Protein AF-0000000084525910 (afdb_homodimer)

Organism: NCBI:txid1123501

Foldseek 3Di:
DWDWDDDPWKIWTDDDVLLLVQQQVQLCDPVCVFVPDVDNDSVVSVVVNVLQNCCVVVALHGKTFMATDDDHHTFWIWAWDDDPPHPATETDIDGGPPCPPVCRGLRVSLRRVQCCQPPSVHFWYKHWAQPVPVVVVVSLVVQVWDFPDWDDDPPDHITTITTGHGDD/DWDWDDDPWKIWTDDDVLLLVQQQVQLCDPVCVFVVDVDNDSVVSVVVNVLQNCCVVVALHGKTFMATHDDHHTFWIWAWDDDPPHPATETDIDGGPPCPPVCRGLRVSLRRVQCCQPPSVHFWYKHWAQPVPVVVVVSLVVQVWDFPDWDDDPPDHITTITTGHGDD

Secondary structure (DSSP, 8-state):
----EE-SSEEEE---HHHHHHHHHHTTSGGGGGGT-----HHHHHHHHHHHHHGGGTSS--EEEEEETTT--EEEEEEEE--TT-SS-EEEEEE-TT-TTSSHHHHHHHHHHHHHHHTS-----EEEE-TT-HHHHHHHHHTT-EEEEEEEETTEEEEEEEEPPPP-/----EE-SSEEEE---HHHHHHHHHHTTSGGGGGGT-----HHHHHHHHHHHHHGGGTSS--EEEEEETTT--EEEEEEEE--TT-SS-EEEEEE-TT-TTSSHHHHHHHHHHHHHHHTS-----EEEE-TT-HHHHHHHHHTT-EEEEEEEETTEEEEEEEEPPPP-

Nearest PDB structures (foldseek):
  2fsr-assembly1_A  TM=9.188E-01  e=4.825E-14  Agrobacterium fabrum str. C58
  3fbu-assembly2_A  TM=8.275E-01  e=3.348E-09  Bacillus anthracis str. Sterne
  3fbu-assembly2_B-2  TM=7.872E-01  e=1.974E-09  Bacillus anthracis str. Sterne
  2vzy-assembly1_D  TM=7.164E-01  e=7.396E-07  Mycobacterium tuberculosis H37Rv
  6c37-assembly1_A  TM=7.314E-01  e=1.891E-06  Mycolicibacterium smegmatis MC2 155

InterPro domains:
  IPR000182 GNAT domain [PF13302] (9-145)
  IPR000182 GNAT domain [PS51186] (10-166)
  IPR016181 Acyl-CoA N-acyltransferase [SSF55729] (1-151)
  IPR051531 N-acetyltransferase [PTHR43792] (3-152)

pLDDT: mean 96.51, std 4.26, range [61.69, 98.88]

Solvent-accessible surface area (backbone atoms only — not comparable to full-atom values): 18332 Å² total; per-residue (Å²): 133,78,65,74,47,78,54,99,60,34,24,32,20,66,70,49,72,64,48,50,56,50,48,41,58,38,28,51,35,71,85,22,45,90,79,72,31,55,45,82,54,63,52,60,43,44,47,52,52,19,34,35,46,12,29,51,62,76,43,73,46,25,49,29,36,27,20,39,38,92,82,51,57,63,42,35,38,30,29,44,50,63,57,82,85,45,94,58,44,21,55,46,74,50,68,33,86,91,52,69,94,68,55,53,62,60,55,50,46,52,54,42,50,49,44,37,33,72,72,35,67,41,69,63,41,30,31,79,42,44,80,84,40,56,70,60,50,52,49,40,47,74,67,57,27,43,79,73,47,77,45,80,49,96,91,46,81,50,30,32,36,27,41,44,66,59,75,128,133,79,65,73,48,77,54,98,58,34,24,32,20,63,70,49,72,63,48,51,56,49,48,41,58,40,28,52,35,73,86,22,46,87,78,71,31,53,44,83,53,63,51,60,43,44,48,50,52,18,33,34,45,11,30,51,61,77,42,74,47,24,49,28,35,26,20,40,36,91,82,50,57,62,44,36,38,28,28,44,50,63,56,83,84,44,92,56,47,21,55,46,74,51,67,35,86,92,52,69,94,68,54,52,61,61,56,51,46,52,52,40,51,50,43,39,33,73,71,34,67,42,68,63,42,31,30,79,41,44,79,84,40,55,69,60,50,52,49,40,47,74,67,57,27,42,79,74,46,76,46,80,48,96,91,46,81,50,29,33,36,29,40,44,66,60,76,130

Sequence (336 aa):
MIPTIRTPRLTLGPFEMDHFEAFATFVKGERSRFLGGPADDPRDAWDSCMMHNGQWLARPAGAFWVREGTDGVPVGRTGLWWPIDREEPELSWVVYDGFEGRGYAHEAVSAARDWMMRRGGLTRLVSYIAPENVRSRRLAERLGAVIERRIEYPNRPPVDLWRHPEAAMIPTIRTPRLTLGPFEMDHFEAFATFVKGERSRFLGGPADDPRDAWDSCMMHNGQWLARPAGAFWVREGTDGVPVGRTGLWWPIDREEPELSWVVYDGFEGRGYAHEAVSAARDWMMRRGGLTRLVSYIAPENVRSRRLAERLGAVIERRIEYPNRPPVDLWRHPEAA

Structure (mmCIF, N/CA/C/O backbone):
data_AF-0000000084525910-model_v1
#
loop_
_entity.id
_entity.type
_entity.pdbx_description
1 polymer 'Wenxma_17, whole genome shotgun sequence'
#
loop_
_atom_site.group_PDB
_atom_site.id
_atom_site.type_symbol
_atom_site.label_atom_id
_atom_site.label_alt_id
_atom_site.label_comp_id
_atom_site.label_asym_id
_atom_site.label_entity_id
_atom_site.label_seq_id
_atom_site.pdbx_PDB_ins_code
_atom_site.Cartn_x
_atom_site.Cartn_y
_atom_site.Cartn_z
_atom_site.occupancy
_atom_site.B_iso_or_equiv
_atom_site.auth_seq_id
_atom_site.auth_comp_id
_atom_site.auth_asym_id
_atom_site.auth_atom_id
_atom_site.pdbx_PDB_model_num
ATOM 1 N N . MET A 1 1 ? -4.68 8.812 -13.359 1 85.19 1 MET A N 1
ATOM 2 C CA . MET A 1 1 ? -3.385 9.445 -13.148 1 85.19 1 MET A CA 1
ATOM 3 C C . MET A 1 1 ? -3.393 10.289 -11.875 1 85.19 1 MET A C 1
ATOM 5 O O . MET A 1 1 ? -4.402 10.906 -11.539 1 85.19 1 MET A O 1
ATOM 9 N N . ILE A 1 2 ? -2.338 10.227 -11.039 1 95.38 2 ILE A N 1
ATOM 10 C CA . ILE A 1 2 ? -2.23 11.016 -9.82 1 95.38 2 ILE A CA 1
ATOM 11 C C . ILE A 1 2 ? -1.891 12.461 -10.172 1 95.38 2 ILE A C 1
ATOM 13 O O . ILE A 1 2 ? -0.904 12.727 -10.867 1 95.38 2 ILE A O 1
ATOM 17 N N . PRO A 1 3 ? -2.623 13.406 -9.766 1 97 3 PRO A N 1
ATOM 18 C CA . PRO A 1 3 ? -2.393 14.812 -10.125 1 97 3 PRO A CA 1
ATOM 19 C C . PRO A 1 3 ? -1.15 15.391 -9.453 1 97 3 PRO A C 1
ATOM 21 O O . PRO A 1 3 ? -0.693 14.875 -8.43 1 97 3 PRO A O 1
ATOM 24 N N . THR A 1 4 ? -0.632 16.438 -10.109 1 98.06 4 THR A N 1
ATOM 25 C CA . THR A 1 4 ? 0.382 17.281 -9.5 1 98.06 4 THR A CA 1
ATOM 26 C C . THR A 1 4 ? -0.2 18.641 -9.141 1 98.06 4 THR A C 1
ATOM 28 O O . THR A 1 4 ? -0.769 19.328 -9.992 1 98.06 4 THR A O 1
ATOM 31 N N . ILE A 1 5 ? -0.124 19.047 -7.859 1 98.44 5 ILE A N 1
ATOM 32 C CA . ILE A 1 5 ? -0.615 20.328 -7.363 1 98.44 5 ILE A CA 1
ATOM 33 C C . ILE A 1 5 ? 0.564 21.25 -7.055 1 98.44 5 ILE A C 1
ATOM 35 O O . ILE A 1 5 ? 1.471 20.875 -6.309 1 98.44 5 ILE A O 1
ATOM 39 N N . ARG A 1 6 ? 0.537 22.391 -7.652 1 98.44 6 ARG A N 1
ATOM 40 C CA . ARG A 1 6 ? 1.579 23.375 -7.371 1 98.44 6 ARG A CA 1
ATOM 41 C C . ARG A 1 6 ? 1.053 24.5 -6.477 1 98.44 6 ARG A C 1
ATOM 43 O O . ARG A 1 6 ? -0.024 25.047 -6.727 1 98.44 6 ARG A O 1
ATOM 50 N N . THR A 1 7 ? 1.723 24.719 -5.453 1 98.38 7 THR A N 1
ATOM 51 C CA . THR A 1 7 ? 1.488 25.859 -4.57 1 98.38 7 THR A CA 1
ATOM 52 C C . THR A 1 7 ? 2.643 26.859 -4.652 1 98.38 7 THR A C 1
ATOM 54 O O . THR A 1 7 ? 3.596 26.656 -5.406 1 98.38 7 THR A O 1
ATOM 57 N N . PRO A 1 8 ? 2.506 27.984 -3.965 1 98.19 8 PRO A N 1
ATOM 58 C CA . PRO A 1 8 ? 3.561 28.984 -4.102 1 98.19 8 PRO A CA 1
ATOM 59 C C . PRO A 1 8 ? 4.953 28.422 -3.818 1 98.19 8 PRO A C 1
ATOM 61 O O . PRO A 1 8 ? 5.91 28.766 -4.52 1 98.19 8 PRO A O 1
ATOM 64 N N . ARG A 1 9 ? 5.086 27.516 -2.822 1 98.5 9 ARG A N 1
ATOM 65 C CA . ARG A 1 9 ? 6.426 27.094 -2.432 1 98.5 9 ARG A CA 1
ATOM 66 C C . ARG A 1 9 ? 6.59 25.578 -2.566 1 98.5 9 ARG A C 1
ATOM 68 O O . ARG A 1 9 ? 7.688 25.047 -2.395 1 98.5 9 ARG A O 1
ATOM 75 N N . LEU A 1 10 ? 5.461 24.859 -2.891 1 98.81 10 LEU A N 1
ATOM 76 C CA . LEU A 1 10 ? 5.512 23.391 -2.807 1 98.81 10 LEU A CA 1
ATOM 77 C C . LEU A 1 10 ? 4.945 22.766 -4.07 1 98.81 10 LEU A C 1
ATOM 79 O O . LEU A 1 10 ? 4.172 23.391 -4.797 1 98.81 10 LEU A O 1
ATOM 83 N N . THR A 1 11 ? 5.32 21.594 -4.363 1 98.81 11 THR A N 1
ATOM 84 C CA . THR A 1 11 ? 4.695 20.688 -5.316 1 98.81 11 THR A CA 1
ATOM 85 C C . THR A 1 11 ? 4.223 19.406 -4.621 1 98.81 11 THR A C 1
ATOM 87 O O . THR A 1 11 ? 4.984 18.781 -3.891 1 98.81 11 THR A O 1
ATOM 90 N N . LEU A 1 12 ? 2.967 19.094 -4.703 1 98.81 12 LEU A N 1
ATOM 91 C CA . LEU A 1 12 ? 2.365 17.844 -4.246 1 98.81 12 LEU A CA 1
ATOM 92 C C . LEU A 1 12 ? 2.109 16.906 -5.418 1 98.81 12 LEU A C 1
ATOM 94 O O . LEU A 1 12 ? 1.437 17.281 -6.383 1 98.81 12 LEU A O 1
ATOM 98 N N . GLY A 1 13 ? 2.678 15.766 -5.398 1 98.44 13 GLY A N 1
ATOM 99 C CA . GLY A 1 13 ? 2.518 14.891 -6.543 1 98.44 13 GLY A CA 1
ATOM 100 C C . GLY A 1 13 ? 2.734 13.43 -6.211 1 98.44 13 GLY A C 1
ATOM 101 O O . GLY A 1 13 ? 2.621 13.023 -5.051 1 98.44 13 GLY A O 1
ATOM 102 N N . PRO A 1 14 ? 2.928 12.625 -7.258 1 98 14 PRO A N 1
ATOM 103 C CA . PRO A 1 14 ? 3.082 11.18 -7.055 1 98 14 PRO A CA 1
ATOM 104 C C . PRO A 1 14 ? 4.395 10.82 -6.359 1 98 14 PRO A C 1
ATOM 106 O O . PRO A 1 14 ? 5.289 11.664 -6.242 1 98 14 PRO A O 1
ATOM 109 N N . PHE A 1 15 ? 4.496 9.594 -5.906 1 98.5 15 PHE A N 1
ATOM 110 C CA . PHE A 1 15 ? 5.633 9.008 -5.199 1 98.5 15 PHE A CA 1
ATOM 111 C C . PHE A 1 15 ? 6.844 8.906 -6.113 1 98.5 15 PHE A C 1
ATOM 113 O O . PHE A 1 15 ? 6.715 8.547 -7.289 1 98.5 15 PHE A O 1
ATOM 120 N N . GLU A 1 16 ? 7.949 9.242 -5.617 1 97.94 16 GLU A N 1
ATOM 121 C CA . GLU A 1 16 ? 9.258 8.93 -6.191 1 97.94 16 GLU A CA 1
ATOM 122 C C . GLU A 1 16 ? 10.188 8.32 -5.145 1 97.94 16 GLU A C 1
ATOM 124 O O . GLU A 1 16 ? 9.961 8.469 -3.943 1 97.94 16 GLU A O 1
ATOM 129 N N . MET A 1 17 ? 11.266 7.727 -5.602 1 98 17 MET A N 1
ATOM 130 C CA . MET A 1 17 ? 12.125 6.965 -4.699 1 98 17 MET A CA 1
ATOM 131 C C . MET A 1 17 ? 12.781 7.879 -3.67 1 98 17 MET A C 1
ATOM 133 O O . MET A 1 17 ? 13.016 7.469 -2.531 1 98 17 MET A O 1
ATOM 137 N N . ASP A 1 18 ? 13 9.062 -3.996 1 98.31 18 ASP A N 1
ATOM 138 C CA . ASP A 1 18 ? 13.617 9.953 -3.018 1 98.31 18 ASP A CA 1
ATOM 139 C C . ASP A 1 18 ? 12.617 10.359 -1.939 1 98.31 18 ASP A C 1
ATOM 141 O O . ASP A 1 18 ? 13 10.781 -0.849 1 98.31 18 ASP A O 1
ATOM 145 N N . HIS A 1 19 ? 11.328 10.273 -2.215 1 98.62 19 HIS A N 1
ATOM 146 C CA . HIS A 1 19 ? 10.32 10.414 -1.168 1 98.62 19 HIS A CA 1
ATOM 147 C C . HIS A 1 19 ? 10.453 9.312 -0.126 1 98.62 19 HIS A C 1
ATOM 149 O O . HIS A 1 19 ? 10.336 9.57 1.075 1 98.62 19 HIS A O 1
ATOM 155 N N . PHE A 1 20 ? 10.758 8.07 -0.622 1 98.69 20 PHE A N 1
ATOM 156 C CA . PHE A 1 20 ? 10.977 6.953 0.29 1 98.69 20 PHE A CA 1
ATOM 157 C C . PHE A 1 20 ? 12.195 7.207 1.171 1 98.69 20 PHE A C 1
ATOM 159 O O . PHE A 1 20 ? 12.133 7.023 2.389 1 98.69 20 PHE A O 1
ATOM 166 N N . GLU A 1 21 ? 13.242 7.602 0.57 1 98.56 21 GLU A N 1
ATOM 167 C CA . GLU A 1 21 ? 14.477 7.82 1.312 1 98.56 21 GLU A CA 1
ATOM 168 C C . GLU A 1 21 ? 14.289 8.859 2.416 1 98.56 21 GLU A C 1
ATOM 170 O O . GLU A 1 21 ? 14.742 8.664 3.545 1 98.56 21 GLU A O 1
ATOM 175 N N . ALA A 1 22 ? 13.609 9.945 2.086 1 98.69 22 ALA A N 1
ATOM 176 C CA . ALA A 1 22 ? 13.344 11 3.061 1 98.69 22 ALA A CA 1
ATOM 177 C C . ALA A 1 22 ? 12.43 10.5 4.176 1 98.69 22 ALA A C 1
ATOM 179 O O . ALA A 1 22 ? 12.68 10.766 5.355 1 98.69 22 ALA A O 1
ATOM 180 N N . PHE A 1 23 ? 11.422 9.781 3.836 1 98.81 23 PHE A N 1
ATOM 181 C CA . PHE A 1 23 ? 10.492 9.258 4.828 1 98.81 23 PHE A CA 1
ATOM 182 C C . PHE A 1 23 ? 11.188 8.25 5.742 1 98.81 23 PHE A C 1
ATOM 184 O O . PHE A 1 23 ? 10.992 8.273 6.957 1 98.81 23 PHE A 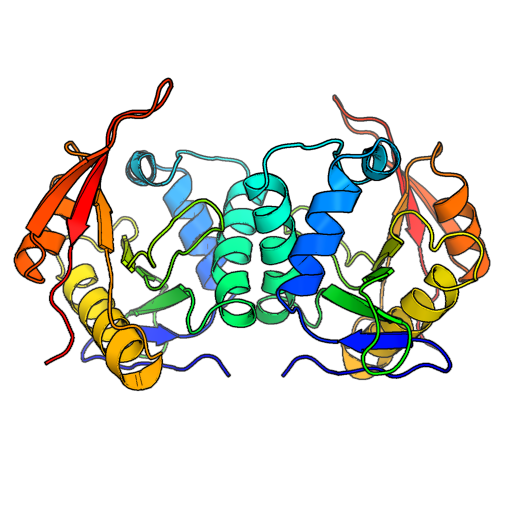O 1
ATOM 191 N N . ALA A 1 24 ? 11.977 7.371 5.121 1 98.62 24 ALA A N 1
ATOM 192 C CA . ALA A 1 24 ? 12.703 6.359 5.887 1 98.62 24 ALA A CA 1
ATOM 193 C C . ALA A 1 24 ? 13.641 7.004 6.902 1 98.62 24 ALA A C 1
ATOM 195 O O . ALA A 1 24 ? 13.828 6.484 8.008 1 98.62 24 ALA A O 1
ATOM 196 N N . THR A 1 25 ? 14.242 8.102 6.512 1 98.44 25 THR A N 1
ATOM 197 C CA . THR A 1 25 ? 15.086 8.852 7.438 1 98.44 25 THR A CA 1
ATOM 198 C C . THR A 1 25 ? 14.25 9.461 8.555 1 98.44 25 THR A C 1
ATOM 200 O O . THR A 1 25 ? 14.609 9.367 9.734 1 98.44 25 THR A O 1
ATOM 203 N N . PHE A 1 26 ? 13.141 10.062 8.273 1 98.62 26 PHE A N 1
ATOM 204 C CA . PHE A 1 26 ? 12.266 10.742 9.227 1 98.62 26 PHE A CA 1
ATOM 205 C C . PHE A 1 26 ? 11.766 9.773 10.289 1 98.62 26 PHE A C 1
ATOM 207 O O . PHE A 1 26 ? 11.773 10.094 11.477 1 98.62 26 PHE A O 1
ATOM 214 N N . VAL A 1 27 ? 11.367 8.547 9.852 1 98.44 27 VAL A N 1
ATOM 215 C CA . VAL A 1 27 ? 10.641 7.656 10.758 1 98.44 27 VAL A CA 1
ATOM 216 C C . VAL A 1 27 ? 11.617 7.031 11.75 1 98.44 27 VAL A C 1
ATOM 218 O O . VAL A 1 27 ? 11.195 6.355 12.695 1 98.44 27 VAL A O 1
ATOM 221 N N . LYS A 1 28 ? 12.867 7.266 11.602 1 98 28 LYS A N 1
ATOM 222 C CA . LYS A 1 28 ? 13.852 6.812 12.578 1 98 28 LYS A CA 1
ATOM 223 C C . LYS A 1 28 ? 13.852 7.707 13.812 1 98 28 LYS A C 1
ATOM 225 O O . LYS A 1 28 ? 14.375 7.324 14.859 1 98 28 LYS A O 1
ATOM 230 N N . GLY A 1 29 ? 13.328 8.867 13.703 1 97.69 29 GLY A N 1
ATOM 231 C CA . GLY A 1 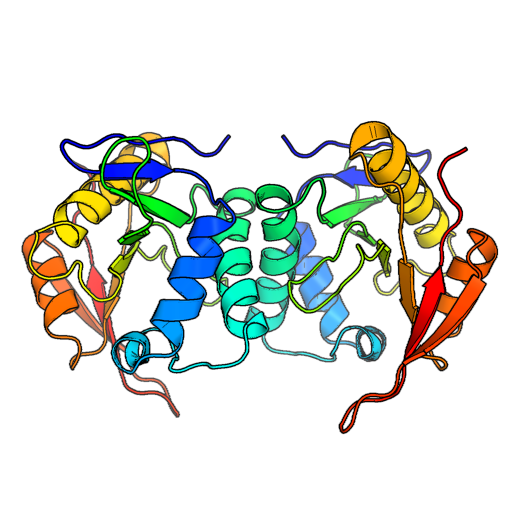29 ? 13.391 9.859 14.766 1 97.69 29 GLY A CA 1
ATOM 232 C C . GLY A 1 29 ? 12.164 9.859 15.656 1 97.69 29 GLY A C 1
ATOM 233 O O . GLY A 1 29 ? 11.117 9.328 15.281 1 97.69 29 GLY A O 1
ATOM 234 N N . GLU A 1 30 ? 12.195 10.531 16.75 1 96 30 GLU A N 1
ATOM 235 C CA . GLU A 1 30 ? 11.172 10.547 17.781 1 96 30 GLU A CA 1
ATOM 236 C C . GLU A 1 30 ? 9.93 11.32 17.312 1 96 30 GLU A C 1
ATOM 238 O O . GLU A 1 30 ? 8.812 11.023 17.75 1 96 30 GLU A O 1
ATOM 243 N N . ARG A 1 31 ? 10.117 12.141 16.391 1 95.56 31 ARG A N 1
ATOM 244 C CA . ARG A 1 31 ? 8.992 12.953 15.93 1 95.56 31 ARG A CA 1
ATOM 245 C C . ARG A 1 31 ? 7.984 12.102 15.164 1 95.56 31 ARG A C 1
ATOM 247 O O . ARG A 1 31 ? 6.855 12.531 14.922 1 95.56 31 ARG A O 1
ATOM 254 N N . SER A 1 32 ? 8.406 10.891 14.805 1 97.38 32 SER A N 1
ATOM 255 C CA . SER A 1 32 ? 7.516 9.984 14.086 1 97.38 32 SER A CA 1
ATOM 256 C C . SER A 1 32 ? 6.629 9.203 15.055 1 97.38 32 SER A C 1
ATOM 258 O O . SER A 1 32 ? 5.875 8.328 14.633 1 97.38 32 SER A O 1
ATOM 260 N N . ARG A 1 33 ? 6.672 9.508 16.281 1 95.19 33 ARG A N 1
ATOM 261 C CA . ARG A 1 33 ? 5.965 8.742 17.312 1 95.19 33 ARG A CA 1
ATOM 262 C C . ARG A 1 33 ? 4.461 8.758 17.062 1 95.19 33 ARG A C 1
ATOM 264 O O . ARG A 1 33 ? 3.756 7.809 17.422 1 95.19 33 ARG A O 1
ATOM 271 N N . PHE A 1 34 ? 3.955 9.773 16.453 1 94.12 34 PHE A N 1
ATOM 272 C CA . PHE A 1 34 ? 2.523 9.875 16.203 1 94.12 34 PHE A CA 1
ATOM 273 C C . PHE A 1 34 ? 2.139 9.094 14.953 1 94.12 34 PHE A C 1
ATOM 275 O O . PHE A 1 34 ? 0.953 8.93 14.648 1 94.12 34 PHE A O 1
ATOM 282 N N . LEU A 1 35 ? 3.078 8.633 14.172 1 92.88 35 LEU A N 1
ATOM 283 C CA . LEU A 1 35 ? 2.865 7.809 12.984 1 92.88 35 LEU A CA 1
ATOM 284 C C . LEU A 1 35 ? 3.23 6.355 13.258 1 92.88 35 LEU A C 1
ATOM 286 O O . LEU A 1 35 ? 3.34 5.551 12.328 1 92.88 35 LEU A O 1
ATOM 290 N N . GLY A 1 36 ? 3.621 6.02 14.484 1 91.31 36 GLY A N 1
ATOM 291 C CA . GLY A 1 36 ? 3.957 4.648 14.844 1 91.31 36 GLY A CA 1
ATOM 292 C C . GLY A 1 36 ? 5.449 4.414 14.961 1 91.31 36 GLY A C 1
ATOM 293 O O . GLY A 1 36 ? 5.891 3.281 15.172 1 91.31 36 GLY A O 1
ATOM 294 N N . GLY A 1 37 ? 6.184 5.445 14.75 1 94.38 37 GLY A N 1
ATOM 295 C CA . GLY A 1 37 ? 7.621 5.332 14.93 1 94.38 37 GLY A CA 1
ATOM 296 C C . GLY A 1 37 ? 8.055 5.512 16.375 1 94.38 37 GLY A C 1
ATOM 297 O O . GLY A 1 37 ? 7.223 5.59 17.266 1 94.38 37 GLY A O 1
ATOM 298 N N . PRO A 1 38 ? 9.367 5.504 16.531 1 97.38 38 PRO A N 1
ATOM 299 C CA . PRO A 1 38 ? 10.445 5.332 15.555 1 97.38 38 PRO A CA 1
ATOM 300 C C . PRO A 1 38 ? 10.531 3.902 15.023 1 97.38 38 PRO A C 1
ATOM 302 O O . PRO A 1 38 ? 10.141 2.957 15.711 1 97.38 38 PRO A O 1
ATOM 305 N N . ALA A 1 39 ? 10.922 3.773 13.812 1 96.94 39 ALA A N 1
ATOM 306 C CA . ALA A 1 39 ? 11.141 2.5 13.125 1 96.94 39 ALA A CA 1
ATOM 307 C C . ALA A 1 39 ? 12.477 2.496 12.391 1 96.94 39 ALA A C 1
ATOM 309 O O . ALA A 1 39 ? 12.758 3.395 11.594 1 96.94 39 ALA A O 1
ATOM 310 N N . ASP A 1 40 ? 13.242 1.425 12.586 1 95.94 40 ASP A N 1
ATOM 311 C CA . ASP A 1 40 ? 14.57 1.372 12 1 95.94 40 ASP A CA 1
ATOM 312 C C . ASP A 1 40 ? 14.594 0.459 10.773 1 95.94 40 ASP A C 1
ATOM 314 O O . ASP A 1 40 ? 15.516 0.534 9.953 1 95.94 40 ASP A O 1
ATOM 318 N N . ASP A 1 41 ? 13.672 -0.343 10.695 1 96.25 41 ASP A N 1
ATOM 319 C CA . ASP A 1 41 ? 13.625 -1.271 9.57 1 96.25 41 ASP A CA 1
ATOM 320 C C . ASP A 1 41 ? 13.133 -0.571 8.305 1 96.25 41 ASP A C 1
ATOM 322 O O . ASP A 1 41 ? 11.984 -0.121 8.242 1 96.25 41 ASP A O 1
ATOM 326 N N . PRO A 1 42 ? 13.93 -0.489 7.238 1 97.06 42 PRO A N 1
ATOM 327 C CA . PRO A 1 42 ? 13.5 0.157 5.996 1 97.06 42 PRO A CA 1
ATOM 328 C C . PRO A 1 42 ? 12.242 -0.469 5.41 1 97.06 42 PRO A C 1
ATOM 330 O O . PRO A 1 42 ? 11.469 0.211 4.73 1 97.06 42 PRO A O 1
ATOM 333 N N . ARG A 1 43 ? 12.055 -1.688 5.703 1 97.69 43 ARG A N 1
ATOM 334 C CA . ARG A 1 43 ? 10.867 -2.367 5.199 1 97.69 43 ARG A CA 1
ATOM 335 C C . ARG A 1 43 ? 9.602 -1.751 5.777 1 97.69 43 ARG A C 1
ATOM 337 O O . ARG A 1 43 ? 8.586 -1.626 5.082 1 97.69 43 ARG A O 1
ATOM 344 N N . ASP A 1 44 ? 9.641 -1.375 7.02 1 97.5 44 ASP A N 1
ATOM 345 C CA . ASP A 1 44 ? 8.484 -0.735 7.645 1 97.5 44 ASP A CA 1
ATOM 346 C C . ASP A 1 44 ? 8.125 0.567 6.934 1 97.5 44 ASP A C 1
ATOM 348 O O . ASP A 1 44 ? 6.957 0.825 6.652 1 97.5 44 ASP A O 1
ATOM 352 N N . ALA A 1 45 ? 9.172 1.331 6.648 1 98.44 45 ALA A N 1
ATOM 353 C CA . ALA A 1 45 ? 8.961 2.598 5.953 1 98.44 45 ALA A CA 1
ATOM 354 C C . ALA A 1 45 ? 8.438 2.363 4.539 1 98.44 45 ALA A C 1
ATOM 356 O O . ALA A 1 45 ? 7.523 3.059 4.086 1 98.44 45 ALA A O 1
ATOM 357 N N . TRP A 1 46 ? 8.984 1.404 3.895 1 98.69 46 TRP A N 1
ATOM 358 C CA . TRP A 1 46 ? 8.562 1.065 2.541 1 98.69 46 TRP A CA 1
ATOM 359 C C . TRP A 1 46 ? 7.09 0.663 2.52 1 98.69 46 TRP A C 1
ATOM 361 O O . TRP A 1 46 ? 6.305 1.192 1.728 1 98.69 46 TRP A O 1
ATOM 371 N N . ASP A 1 47 ? 6.742 -0.228 3.422 1 98.38 47 ASP A N 1
ATOM 372 C CA . ASP A 1 47 ? 5.363 -0.71 3.479 1 98.38 47 ASP A CA 1
ATOM 373 C C . ASP A 1 47 ? 4.391 0.436 3.74 1 98.38 47 ASP A C 1
ATOM 375 O O . ASP A 1 47 ? 3.311 0.488 3.15 1 98.38 47 ASP A O 1
ATOM 379 N N . SER A 1 48 ? 4.809 1.331 4.594 1 98.44 48 SER A N 1
ATOM 380 C CA . SER A 1 48 ? 3.984 2.508 4.852 1 98.44 48 SER A CA 1
ATOM 381 C C . SER A 1 48 ? 3.775 3.326 3.582 1 98.44 48 SER A C 1
ATOM 383 O O . SER A 1 48 ? 2.646 3.697 3.256 1 98.44 48 SER A O 1
ATOM 385 N N . CYS A 1 49 ? 4.832 3.564 2.855 1 98.81 49 CYS A N 1
ATOM 386 C CA . CYS A 1 49 ? 4.73 4.316 1.609 1 98.81 49 CYS A CA 1
ATOM 387 C C . CYS A 1 49 ? 3.799 3.619 0.625 1 98.81 49 CYS A C 1
ATOM 389 O O . CYS A 1 49 ? 2.945 4.258 0.01 1 98.81 49 CYS A O 1
ATOM 391 N N . MET A 1 50 ? 3.945 2.322 0.534 1 98.81 50 MET A N 1
ATOM 392 C CA . MET A 1 50 ? 3.164 1.566 -0.441 1 98.81 50 MET A CA 1
ATOM 393 C C . MET A 1 50 ? 1.689 1.541 -0.055 1 98.81 50 MET A C 1
ATOM 395 O O . MET A 1 50 ? 0.815 1.61 -0.92 1 98.81 50 MET A O 1
ATOM 399 N N . MET A 1 51 ? 1.433 1.422 1.233 1 98.62 51 MET A N 1
ATOM 400 C CA . MET A 1 51 ? 0.048 1.438 1.697 1 98.62 51 MET A CA 1
ATOM 401 C C . MET A 1 51 ? -0.624 2.764 1.358 1 98.62 51 MET A C 1
ATOM 403 O O . MET A 1 51 ? -1.783 2.789 0.942 1 98.62 51 MET A O 1
ATOM 407 N N . HIS A 1 52 ? 0.096 3.797 1.498 1 98.62 52 HIS A N 1
ATOM 408 C CA . HIS A 1 52 ? -0.435 5.113 1.162 1 98.62 52 HIS A CA 1
ATOM 409 C C . HIS A 1 52 ? -0.618 5.266 -0.344 1 98.62 52 HIS A C 1
ATOM 411 O O . HIS A 1 52 ? -1.635 5.793 -0.8 1 98.62 52 HIS A O 1
ATOM 417 N N . ASN A 1 53 ? 0.325 4.812 -1.087 1 98.5 53 ASN A N 1
ATOM 418 C CA . ASN A 1 53 ? 0.232 4.828 -2.543 1 98.5 53 ASN A CA 1
ATOM 419 C C . ASN A 1 53 ? -0.968 4.027 -3.037 1 98.5 53 ASN A C 1
ATOM 421 O O . ASN A 1 53 ? -1.673 4.453 -3.953 1 98.5 53 ASN A O 1
ATOM 425 N N . GLY A 1 54 ? -1.132 2.904 -2.385 1 98.44 54 GLY A N 1
ATOM 426 C CA . GLY A 1 54 ? -2.16 1.974 -2.824 1 98.44 54 GLY A CA 1
ATOM 427 C C . GLY A 1 54 ? -3.559 2.555 -2.758 1 98.44 54 GLY A C 1
ATOM 428 O O . GLY A 1 54 ? -4.457 2.107 -3.475 1 98.44 54 GLY A O 1
ATOM 429 N N . GLN A 1 55 ? -3.74 3.572 -1.974 1 97.81 55 GLN A N 1
ATOM 430 C CA . GLN A 1 55 ? -5.055 4.184 -1.813 1 97.81 55 GLN A CA 1
ATOM 431 C C . GLN A 1 55 ? -5.535 4.805 -3.121 1 97.81 55 GLN A C 1
ATOM 433 O O . GLN A 1 55 ? -6.734 4.824 -3.404 1 97.81 55 GLN A O 1
ATOM 438 N N . TRP A 1 56 ? -4.688 5.324 -3.932 1 98 56 TRP A N 1
ATOM 439 C CA . TRP A 1 56 ? -5.039 5.934 -5.207 1 98 56 TRP A CA 1
ATOM 440 C C . TRP A 1 56 ? -5.746 4.934 -6.113 1 98 56 TRP A C 1
ATOM 442 O O . TRP A 1 56 ? -6.465 5.32 -7.039 1 98 56 TRP A O 1
ATOM 452 N N . LEU A 1 57 ? -5.543 3.691 -5.859 1 97.19 57 LEU A N 1
ATOM 453 C CA . LEU A 1 57 ? -6.102 2.662 -6.727 1 97.19 57 LEU A CA 1
ATOM 454 C C . LEU A 1 57 ? -7.379 2.082 -6.129 1 97.19 57 LEU A C 1
ATOM 456 O O . LEU A 1 57 ? -8.062 1.278 -6.77 1 97.19 57 LEU A O 1
ATOM 460 N N . ALA A 1 58 ? -7.707 2.496 -4.91 1 97.38 58 ALA A N 1
ATOM 461 C CA . ALA A 1 58 ? -8.836 1.884 -4.215 1 97.38 58 ALA A CA 1
ATOM 462 C C . ALA A 1 58 ? -9.844 2.938 -3.77 1 97.38 58 ALA A C 1
ATOM 464 O O . ALA A 1 58 ? -10.992 2.615 -3.459 1 97.38 58 ALA A O 1
ATOM 465 N N . ARG A 1 59 ? -9.391 4.133 -3.689 1 97.56 59 ARG A N 1
ATOM 466 C CA . ARG A 1 59 ? -10.164 5.25 -3.164 1 97.56 59 ARG A CA 1
ATOM 467 C C . ARG A 1 59 ? -10.148 6.43 -4.129 1 97.56 59 ARG A C 1
ATOM 469 O O . ARG A 1 59 ? -9.398 6.426 -5.109 1 97.56 59 ARG A O 1
ATOM 476 N N . PRO A 1 60 ? -11.008 7.43 -3.926 1 96.62 60 PRO A N 1
ATOM 477 C CA . PRO A 1 60 ? -11.094 8.555 -4.859 1 96.62 60 PRO A CA 1
ATOM 478 C C . PRO A 1 60 ? -9.852 9.453 -4.816 1 96.62 60 PRO A C 1
ATOM 480 O O . PRO A 1 60 ? -9.688 10.328 -5.668 1 96.62 60 PRO A O 1
ATOM 483 N N . ALA A 1 61 ? -9.039 9.211 -3.846 1 97.5 61 ALA A N 1
ATOM 484 C CA . ALA A 1 61 ? -7.777 9.922 -3.688 1 97.5 61 ALA A CA 1
ATOM 485 C C . ALA A 1 61 ? -6.746 9.062 -2.967 1 97.5 61 ALA A C 1
ATOM 487 O O . ALA A 1 61 ? -6.98 7.879 -2.723 1 97.5 61 ALA A O 1
ATOM 488 N N . GLY A 1 62 ? -5.547 9.664 -2.656 1 98.19 62 GLY A N 1
ATOM 489 C CA . GLY A 1 62 ? -4.453 9.008 -1.952 1 98.19 62 GLY A CA 1
ATOM 490 C C . GLY A 1 62 ? -3.402 9.977 -1.446 1 98.19 62 GLY A C 1
ATOM 491 O O . GLY A 1 62 ? -3.701 11.148 -1.191 1 98.19 62 GLY A O 1
ATOM 492 N N . ALA A 1 63 ? -2.277 9.492 -1.281 1 98.5 63 ALA A N 1
ATOM 493 C CA . ALA A 1 63 ? -1.184 10.281 -0.729 1 98.5 63 ALA A CA 1
ATOM 494 C C . ALA A 1 63 ? -0.605 11.227 -1.779 1 98.5 63 ALA A C 1
ATOM 496 O O . ALA A 1 63 ? -0.363 10.82 -2.92 1 98.5 63 ALA A O 1
ATOM 497 N N . PHE A 1 64 ? -0.385 12.445 -1.374 1 98.88 64 PHE A N 1
ATOM 498 C CA . PHE A 1 64 ? 0.485 13.383 -2.08 1 98.88 64 PHE A CA 1
ATOM 499 C C . PHE A 1 64 ? 1.842 13.484 -1.393 1 98.88 64 PHE A C 1
ATOM 501 O O . PHE A 1 64 ? 1.916 13.742 -0.19 1 98.88 64 PHE A O 1
ATOM 508 N N . TRP A 1 65 ? 2.857 13.281 -2.127 1 98.88 65 TRP A N 1
ATOM 509 C CA . TRP A 1 65 ? 4.215 13.492 -1.635 1 98.88 65 TRP A CA 1
ATOM 510 C C . TRP A 1 65 ? 4.699 14.906 -1.947 1 98.88 65 TRP A C 1
ATOM 512 O O . TRP A 1 65 ? 4.57 15.375 -3.08 1 98.88 65 TRP A O 1
ATOM 522 N N . VAL A 1 66 ? 5.207 15.547 -0.947 1 98.88 66 VAL A N 1
ATOM 523 C CA . VAL A 1 66 ? 5.383 17 -1.007 1 98.88 66 VAL A CA 1
ATOM 524 C C . VAL A 1 66 ? 6.863 17.328 -1.17 1 98.88 66 VAL A C 1
ATOM 526 O O . VAL A 1 66 ? 7.711 16.797 -0.447 1 98.88 66 VAL A O 1
ATOM 529 N N . ARG A 1 67 ? 7.156 18.203 -2.061 1 98.56 67 ARG A N 1
ATOM 530 C CA . ARG A 1 67 ? 8.508 18.719 -2.264 1 98.56 67 ARG A CA 1
ATOM 531 C C . ARG A 1 67 ? 8.547 20.234 -2.186 1 98.56 67 ARG A C 1
ATOM 533 O O . ARG A 1 67 ? 7.551 20.906 -2.494 1 98.56 67 ARG A O 1
ATOM 540 N N . GLU A 1 68 ? 9.703 20.656 -1.788 1 98 68 GLU A N 1
ATOM 541 C CA . GLU A 1 68 ? 9.93 22.109 -1.846 1 98 68 GLU A CA 1
ATOM 542 C C . GLU A 1 68 ? 10.125 22.578 -3.283 1 98 68 GLU A C 1
ATOM 544 O O . GLU A 1 68 ? 10.938 22.016 -4.02 1 98 68 GLU A O 1
ATOM 549 N N . GLY A 1 69 ? 9.398 23.516 -3.68 1 95.06 69 GLY A N 1
ATOM 550 C CA . GLY A 1 69 ? 9.484 24.016 -5.043 1 95.06 69 GLY A CA 1
ATOM 551 C C . GLY A 1 69 ? 9.039 23 -6.078 1 95.06 69 GLY A C 1
ATOM 552 O O . GLY A 1 69 ? 8.18 22.156 -5.797 1 95.06 69 GLY A O 1
ATOM 553 N N . THR A 1 70 ? 9.5 23.094 -7.324 1 89 70 THR A N 1
ATOM 554 C CA . THR A 1 70 ? 9.086 22.234 -8.43 1 89 70 THR A CA 1
ATOM 555 C C . THR A 1 70 ? 9.867 20.922 -8.414 1 89 70 THR A C 1
ATOM 557 O O . THR A 1 70 ? 9.297 19.844 -8.641 1 89 70 THR A O 1
ATOM 560 N N . ASP A 1 71 ? 11.188 21.047 -8.016 1 89.12 71 ASP A N 1
ATOM 561 C CA . ASP A 1 71 ? 12.016 19.844 -8.117 1 89.12 71 ASP A CA 1
ATOM 562 C C . ASP A 1 71 ? 12.953 19.719 -6.918 1 89.12 71 ASP A C 1
ATOM 564 O O . ASP A 1 71 ? 14.023 19.141 -7.023 1 89.12 71 ASP A O 1
ATOM 568 N N . GLY A 1 72 ? 12.477 20.344 -5.855 1 95.62 72 GLY A N 1
ATOM 569 C CA . GLY A 1 72 ? 13.328 20.344 -4.676 1 95.62 72 GLY A CA 1
ATOM 570 C C . GLY A 1 72 ? 13.219 19.078 -3.852 1 95.62 72 GLY A C 1
ATOM 571 O O . GLY A 1 72 ? 12.867 18.016 -4.375 1 95.62 72 GLY A O 1
ATOM 572 N N . VAL A 1 73 ? 13.656 19.125 -2.578 1 97.94 73 VAL A N 1
ATOM 573 C CA . VAL A 1 73 ? 13.766 17.969 -1.706 1 97.94 73 VAL A CA 1
ATOM 574 C C . VAL A 1 73 ? 12.391 17.609 -1.142 1 97.94 73 VAL A C 1
ATOM 576 O O . VAL A 1 73 ? 11.531 18.484 -0.996 1 97.94 73 VAL A O 1
ATOM 579 N N . PRO A 1 74 ? 12.188 16.297 -0.9 1 98.81 74 PRO A N 1
ATOM 580 C CA . PRO A 1 74 ? 10.961 15.922 -0.202 1 98.81 74 PRO A CA 1
ATOM 581 C C . PRO A 1 74 ? 10.844 16.562 1.182 1 98.81 74 PRO A C 1
ATOM 583 O O . PRO A 1 74 ? 11.812 16.547 1.951 1 98.81 74 PRO A O 1
ATOM 586 N N . VAL A 1 75 ? 9.664 17.078 1.541 1 98.81 75 VAL A N 1
ATOM 587 C CA . VAL A 1 75 ? 9.555 17.781 2.812 1 98.81 75 VAL A CA 1
ATOM 588 C C . VAL A 1 75 ? 8.422 17.172 3.645 1 98.81 75 VAL A C 1
ATOM 590 O O . VAL A 1 75 ? 8.242 17.547 4.809 1 98.81 75 VAL A O 1
ATOM 593 N N . GLY A 1 76 ? 7.609 16.281 3.07 1 98.81 76 GLY A N 1
ATOM 594 C CA . GLY A 1 76 ? 6.52 15.688 3.83 1 98.81 76 GLY A CA 1
ATOM 595 C C . GLY A 1 76 ? 5.562 14.891 2.969 1 98.81 76 GLY A C 1
ATOM 596 O O . GLY A 1 76 ? 5.898 14.508 1.846 1 98.81 76 GLY A O 1
ATOM 597 N N . ARG A 1 77 ? 4.465 14.562 3.457 1 98.88 77 ARG A N 1
ATOM 598 C CA . ARG A 1 77 ? 3.369 13.82 2.846 1 98.88 77 ARG A CA 1
ATOM 599 C C . ARG A 1 77 ? 2.021 14.297 3.379 1 98.88 77 ARG A C 1
ATOM 601 O O . ARG A 1 77 ? 1.896 14.625 4.562 1 98.88 77 ARG A O 1
ATOM 608 N N . THR A 1 78 ? 1.071 14.328 2.586 1 98.88 78 THR A N 1
ATOM 609 C CA . THR A 1 78 ? -0.297 14.617 3.002 1 98.88 78 THR A CA 1
ATOM 610 C C . THR A 1 78 ? -1.298 13.93 2.078 1 98.88 78 THR A C 1
ATOM 612 O O . THR A 1 78 ? -0.907 13.227 1.142 1 98.88 78 THR A O 1
ATOM 615 N N . GLY A 1 79 ? -2.566 14.062 2.404 1 98.62 79 GLY A N 1
ATOM 616 C CA . GLY A 1 79 ? -3.607 13.508 1.555 1 98.62 79 GLY A CA 1
ATOM 617 C C . GLY A 1 79 ? -4.5 12.516 2.273 1 98.62 79 GLY A C 1
ATOM 618 O O . GLY A 1 79 ? -4.633 12.562 3.498 1 98.62 79 GLY A O 1
ATOM 619 N N . LEU A 1 80 ? -5.066 11.688 1.522 1 98.56 80 LEU A N 1
ATOM 620 C CA 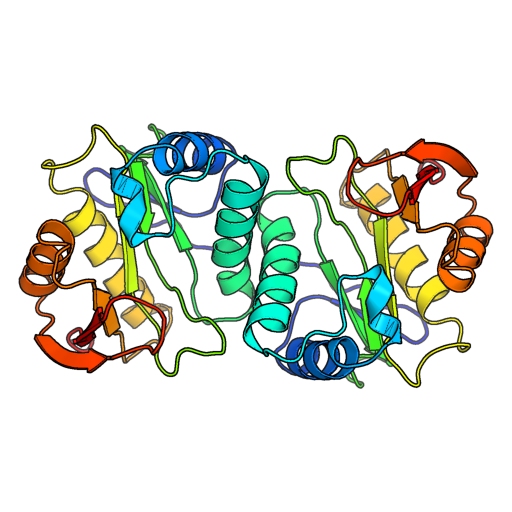. LEU A 1 80 ? -6.105 10.789 2.02 1 98.56 80 LEU A CA 1
ATOM 621 C C . LEU A 1 80 ? -5.488 9.562 2.686 1 98.56 80 LEU A C 1
ATOM 623 O O . LEU A 1 80 ? -4.594 8.93 2.125 1 98.56 80 LEU A O 1
ATOM 627 N N . TRP A 1 81 ? -5.895 9.242 3.824 1 98.5 81 TRP A N 1
ATOM 628 C CA . TRP A 1 81 ? -5.719 7.969 4.512 1 98.5 81 TRP A CA 1
ATOM 629 C C . TRP A 1 81 ? -7.066 7.379 4.914 1 98.5 81 TRP A C 1
ATOM 631 O O . TRP A 1 81 ? -7.734 7.898 5.812 1 98.5 81 TRP A O 1
ATOM 641 N N . TRP A 1 82 ? -7.465 6.289 4.25 1 98.31 82 TRP A N 1
ATOM 642 C CA . TRP A 1 82 ? -8.805 5.746 4.469 1 98.31 82 TRP A CA 1
ATOM 643 C C . TRP A 1 82 ? -8.773 4.223 4.484 1 98.31 82 TRP A C 1
ATOM 645 O O . TRP A 1 82 ? -9.367 3.576 3.611 1 98.31 82 TRP A O 1
ATOM 655 N N . PRO A 1 83 ? -8.086 3.662 5.488 1 97.81 83 PRO A N 1
ATOM 656 C CA . PRO A 1 83 ? -8.102 2.203 5.613 1 97.81 83 PRO A CA 1
ATOM 657 C C . PRO A 1 83 ? -9.5 1.647 5.879 1 97.81 83 PRO A C 1
ATOM 659 O O . PRO A 1 83 ? -10.43 2.412 6.141 1 97.81 83 PRO A O 1
ATOM 662 N N . ILE A 1 84 ? -9.609 0.386 5.789 1 97.5 84 ILE A N 1
ATOM 663 C CA . ILE A 1 84 ? -10.906 -0.274 5.75 1 97.5 84 ILE A CA 1
ATOM 664 C C . ILE A 1 84 ? -11.594 -0.146 7.109 1 97.5 84 ILE A C 1
ATOM 666 O O . ILE A 1 84 ? -12.82 -0.24 7.203 1 97.5 84 ILE A O 1
ATOM 670 N N . ASP A 1 85 ? -10.805 0.047 8.195 1 93.38 85 ASP A N 1
ATOM 671 C CA . ASP A 1 85 ? -11.367 0.098 9.539 1 93.38 85 ASP A CA 1
ATOM 672 C C . ASP A 1 85 ? -11.766 1.523 9.914 1 93.38 85 ASP A C 1
ATOM 674 O O . ASP A 1 85 ? -12.203 1.777 11.039 1 93.38 85 ASP A O 1
ATOM 678 N N . ARG A 1 86 ? -11.531 2.465 9.023 1 93.19 86 ARG A N 1
ATOM 679 C CA . ARG A 1 86 ? -11.953 3.844 9.242 1 93.19 86 ARG A CA 1
ATOM 680 C C . ARG A 1 86 ? -13.273 4.125 8.531 1 93.19 86 ARG A C 1
ATOM 682 O O . ARG A 1 86 ? -13.414 3.846 7.34 1 93.19 86 ARG A O 1
ATOM 689 N N . GLU A 1 87 ? -14.141 4.676 9.227 1 90.69 87 GLU A N 1
ATOM 690 C CA . GLU A 1 87 ? -15.477 4.926 8.695 1 90.69 87 GLU A CA 1
ATOM 691 C C . GLU A 1 87 ? -15.477 6.117 7.742 1 90.69 87 GLU A C 1
ATOM 693 O O . GLU A 1 87 ? -16.25 6.152 6.781 1 90.69 87 GLU A O 1
ATOM 698 N N . GLU A 1 88 ? -14.625 7.062 8.023 1 95.69 88 GLU A N 1
ATOM 699 C CA . GLU A 1 88 ? -14.586 8.297 7.246 1 95.69 88 GLU A CA 1
ATOM 700 C C . GLU A 1 88 ? -13.195 8.539 6.668 1 95.69 88 GLU A C 1
ATOM 702 O O . GLU A 1 88 ? -12.195 8.102 7.234 1 95.69 88 GLU A O 1
ATOM 707 N N . PRO A 1 89 ? -13.172 9.219 5.484 1 98.06 89 PRO A N 1
ATOM 708 C CA . PRO A 1 89 ? -11.875 9.555 4.906 1 98.06 89 PRO A CA 1
ATOM 709 C C . PRO A 1 89 ? -11.07 10.523 5.781 1 98.06 89 PRO A C 1
ATOM 711 O O . PRO A 1 89 ? -11.594 11.547 6.219 1 98.06 89 PRO A O 1
ATOM 714 N N . GLU A 1 90 ? -9.852 10.203 6.008 1 98.56 90 GLU A N 1
ATOM 715 C CA . GLU A 1 90 ? -8.969 11 6.848 1 98.56 90 GLU A CA 1
ATOM 716 C C . GLU A 1 90 ? -8.047 11.875 6 1 98.56 90 GLU A C 1
ATOM 718 O O . GLU A 1 90 ? -7.43 11.391 5.047 1 98.56 90 GLU A O 1
ATOM 723 N N . LEU A 1 91 ? -8.031 13.148 6.258 1 98.62 91 LEU A N 1
ATOM 724 C CA . LEU A 1 91 ? -6.949 14.031 5.828 1 98.62 91 LEU A CA 1
ATOM 725 C C . LEU A 1 91 ? -5.754 13.93 6.766 1 98.62 91 LEU A C 1
ATOM 727 O O . LEU A 1 91 ? -5.84 14.305 7.938 1 98.62 91 LEU A O 1
ATOM 731 N N . SER A 1 92 ? -4.645 13.414 6.316 1 98.56 92 SER A N 1
ATOM 732 C CA . SER A 1 92 ? -3.445 13.18 7.117 1 98.56 92 SER A CA 1
ATOM 733 C C . SER A 1 92 ? -2.258 13.969 6.582 1 98.56 92 SER A C 1
ATOM 735 O O . SER A 1 92 ? -2.229 14.336 5.402 1 98.56 92 SER A O 1
ATOM 737 N N . TRP A 1 93 ? -1.288 14.219 7.523 1 98.75 93 TRP A N 1
ATOM 738 C CA . TRP A 1 93 ? -0.109 14.945 7.07 1 98.75 93 TRP A CA 1
ATOM 739 C C . TRP A 1 93 ? 1.084 14.672 7.977 1 98.75 93 TRP A C 1
ATOM 741 O O . TRP A 1 93 ? 0.915 14.273 9.133 1 98.75 93 TRP A O 1
ATOM 751 N N . VAL A 1 94 ? 2.275 14.867 7.449 1 98.69 94 VAL A N 1
ATOM 752 C CA . VAL A 1 94 ? 3.545 14.859 8.164 1 98.69 94 VAL A CA 1
ATOM 753 C C . VAL A 1 94 ? 4.543 15.773 7.461 1 98.69 94 VAL A C 1
ATOM 755 O O . VAL A 1 94 ? 4.59 15.82 6.23 1 98.69 94 VAL A O 1
ATOM 758 N N . VAL A 1 95 ? 5.207 16.547 8.172 1 98.38 95 VAL A N 1
ATOM 759 C CA . VAL A 1 95 ? 6.344 17.344 7.707 1 98.38 95 VAL A CA 1
ATOM 760 C C . VAL A 1 95 ? 7.637 16.797 8.312 1 98.38 95 VAL A C 1
ATOM 762 O O . VAL A 1 95 ? 7.691 16.484 9.5 1 98.38 95 VAL A O 1
ATOM 765 N N . TYR A 1 96 ? 8.648 16.641 7.496 1 98.5 96 TYR A N 1
ATOM 766 C CA . TYR A 1 96 ? 9.883 15.992 7.938 1 98.5 96 TYR A CA 1
ATOM 767 C C . TYR A 1 96 ? 10.734 16.938 8.766 1 98.5 96 TYR A C 1
ATOM 769 O O . TYR A 1 96 ? 10.492 18.156 8.766 1 98.5 96 TYR A O 1
ATOM 777 N N . ASP A 1 97 ? 11.719 16.344 9.461 1 97.38 97 ASP A N 1
ATOM 778 C CA . ASP A 1 97 ? 12.617 17.094 10.328 1 97.38 97 ASP A CA 1
ATOM 779 C C . ASP A 1 97 ? 13.344 18.188 9.547 1 97.38 97 ASP A C 1
ATOM 781 O O . ASP A 1 97 ? 13.805 17.969 8.43 1 97.38 97 ASP A O 1
ATOM 785 N N . GLY A 1 98 ? 13.391 19.359 10.148 1 96.5 98 GLY A N 1
ATOM 786 C CA . GLY A 1 98 ? 14.133 20.453 9.547 1 96.5 98 GLY A CA 1
ATOM 787 C C . GLY A 1 98 ? 13.258 21.375 8.703 1 96.5 98 GLY A C 1
ATOM 788 O O . GLY A 1 98 ? 13.695 22.453 8.297 1 96.5 98 GLY A O 1
ATOM 789 N N . PHE A 1 99 ? 12.008 21 8.531 1 97.31 99 PHE A N 1
ATOM 790 C CA . PHE A 1 99 ? 11.156 21.797 7.664 1 97.31 99 PHE A CA 1
ATOM 791 C C . PHE A 1 99 ? 9.961 22.344 8.438 1 97.31 99 PHE A C 1
ATOM 793 O O . PHE A 1 99 ? 9.031 22.891 7.844 1 97.31 99 PHE A O 1
ATOM 800 N N . GLU A 1 100 ? 10.031 22.219 9.719 1 94.56 100 GLU A N 1
ATOM 801 C CA . GLU A 1 100 ? 8.953 22.703 10.578 1 94.56 100 GLU A CA 1
ATOM 802 C C . GLU A 1 100 ? 9.008 24.219 10.734 1 94.56 100 GLU A C 1
ATOM 804 O O . GLU A 1 100 ? 10.055 24.844 10.5 1 94.56 100 GLU A O 1
ATOM 809 N N . GLY A 1 101 ? 7.863 24.766 11.062 1 94.56 101 GLY A N 1
ATOM 810 C CA . GLY A 1 101 ? 7.832 26.172 11.398 1 94.56 101 GLY A CA 1
ATOM 811 C C . GLY A 1 101 ? 7.891 27.078 10.18 1 94.56 101 GLY A C 1
ATOM 812 O O . GLY A 1 101 ? 8.062 28.297 10.312 1 94.56 101 GLY A O 1
ATOM 813 N N . ARG A 1 102 ? 7.711 26.516 9.016 1 95.88 102 ARG A N 1
ATOM 814 C CA . ARG A 1 102 ? 7.816 27.281 7.773 1 95.88 102 ARG A CA 1
ATOM 815 C C . ARG A 1 102 ? 6.449 27.469 7.125 1 95.88 102 ARG A C 1
ATOM 817 O O . ARG A 1 102 ? 6.332 28.109 6.082 1 95.88 102 ARG A O 1
ATOM 824 N N . GLY A 1 103 ? 5.477 26.844 7.68 1 97.62 103 GLY A N 1
ATOM 825 C CA . GLY A 1 103 ? 4.137 26.938 7.121 1 97.62 103 GLY A CA 1
ATOM 826 C C . GLY A 1 103 ? 3.883 25.922 6.016 1 97.62 103 GLY A C 1
ATOM 827 O O . GLY A 1 103 ? 2.869 26 5.32 1 97.62 103 GLY A O 1
ATOM 828 N N . TYR A 1 104 ? 4.785 24.984 5.82 1 98.38 104 TYR A N 1
ATOM 829 C CA . TYR A 1 104 ? 4.672 24 4.754 1 98.38 104 TYR A CA 1
ATOM 830 C C . TYR A 1 104 ? 3.475 23.078 4.977 1 98.38 104 TYR A C 1
ATOM 832 O O . TYR A 1 104 ? 2.764 22.734 4.027 1 98.38 104 TYR A O 1
ATOM 840 N N . ALA A 1 105 ? 3.242 22.688 6.207 1 98.5 105 ALA A N 1
ATOM 841 C CA . ALA A 1 105 ? 2.107 21.828 6.492 1 98.5 105 ALA A CA 1
ATOM 842 C C . ALA A 1 105 ? 0.791 22.484 6.105 1 98.5 105 ALA A C 1
ATOM 844 O O . ALA A 1 105 ? -0.019 21.906 5.383 1 98.5 105 ALA A O 1
ATOM 845 N N . HIS A 1 106 ? 0.665 23.672 6.602 1 98.62 106 HIS A N 1
ATOM 846 C CA . HIS A 1 106 ? -0.567 24.391 6.289 1 98.62 106 HIS A CA 1
ATOM 847 C C . HIS A 1 106 ? -0.754 24.531 4.781 1 98.62 106 HIS A C 1
ATOM 849 O O . HIS A 1 106 ? -1.844 24.281 4.262 1 98.62 106 HIS A O 1
ATOM 855 N N . GLU A 1 107 ? 0.269 24.953 4.09 1 98.75 107 GLU A N 1
ATOM 856 C CA . GLU A 1 107 ? 0.237 25.156 2.643 1 98.75 107 GLU A CA 1
ATOM 857 C C . GLU A 1 107 ? -0.102 23.859 1.912 1 98.75 107 GLU A C 1
ATOM 859 O O . GLU A 1 107 ? -1.001 23.844 1.069 1 98.75 107 GLU A O 1
ATOM 864 N N . ALA A 1 108 ? 0.522 22.797 2.229 1 98.88 108 ALA A N 1
ATOM 865 C CA . ALA A 1 108 ? 0.346 21.5 1.563 1 98.88 108 ALA A CA 1
ATOM 866 C C . ALA A 1 108 ? -1.024 20.906 1.875 1 98.88 108 ALA A C 1
ATOM 868 O O . ALA A 1 108 ? -1.729 20.453 0.972 1 98.88 108 ALA A O 1
ATOM 869 N N . VAL A 1 109 ? -1.392 20.906 3.139 1 98.81 109 VAL A N 1
ATOM 870 C CA . VAL A 1 109 ? -2.619 20.266 3.588 1 98.81 109 VAL A CA 1
ATOM 871 C C . VAL A 1 109 ? -3.83 21 3.033 1 98.81 109 VAL A C 1
ATOM 873 O O . VAL A 1 109 ? -4.816 20.391 2.627 1 98.81 109 VAL A O 1
ATOM 876 N N . SER A 1 110 ? -3.742 22.297 3.004 1 98.56 110 SER A N 1
ATOM 877 C CA . SER A 1 110 ? -4.82 23.094 2.418 1 98.56 110 SER A CA 1
ATOM 878 C C . SER A 1 110 ? -5.027 22.75 0.948 1 98.56 110 SER A C 1
ATOM 880 O O . SER A 1 110 ? -6.16 22.547 0.505 1 98.56 110 SER A O 1
ATOM 882 N N . ALA A 1 111 ? -3.943 22.672 0.216 1 98.62 111 ALA A N 1
ATOM 883 C CA . ALA A 1 111 ? -4.012 22.359 -1.209 1 98.62 111 ALA A CA 1
ATOM 884 C C . ALA A 1 111 ? -4.57 20.953 -1.437 1 98.62 111 ALA A C 1
ATOM 886 O O . ALA A 1 111 ? -5.414 20.75 -2.312 1 98.62 111 ALA A O 1
ATOM 887 N N . ALA A 1 112 ? -4.113 19.984 -0.659 1 98.62 112 ALA A N 1
ATOM 888 C CA . ALA A 1 112 ? -4.594 18.609 -0.778 1 98.62 112 ALA A CA 1
ATOM 889 C C . ALA A 1 112 ? -6.078 18.516 -0.44 1 98.62 112 ALA A C 1
ATOM 891 O O . ALA A 1 112 ? -6.844 17.859 -1.155 1 98.62 112 ALA A O 1
ATOM 892 N N . ARG A 1 113 ? -6.418 19.141 0.68 1 98.31 113 ARG A N 1
ATOM 893 C CA . ARG A 1 113 ? -7.816 19.125 1.104 1 98.31 113 ARG A CA 1
ATOM 894 C C . ARG A 1 113 ? -8.719 19.688 0.016 1 98.31 113 ARG A C 1
ATOM 896 O O . ARG A 1 113 ? -9.758 19.109 -0.309 1 98.31 113 ARG A O 1
ATOM 903 N N . ASP A 1 114 ? -8.328 20.828 -0.505 1 97.31 114 ASP A N 1
ATOM 904 C CA . ASP A 1 114 ? -9.117 21.469 -1.554 1 97.31 114 ASP A CA 1
ATOM 905 C C . ASP A 1 114 ? -9.281 20.547 -2.76 1 97.31 114 ASP A C 1
ATOM 907 O O . ASP A 1 114 ? -10.383 20.406 -3.295 1 97.31 114 ASP A O 1
ATOM 911 N N . TRP A 1 115 ? -8.234 19.984 -3.188 1 97.75 115 TRP A N 1
ATOM 912 C CA . TRP A 1 115 ? -8.297 19.094 -4.332 1 97.75 115 TRP A CA 1
ATOM 913 C C . TRP A 1 115 ? -9.211 17.906 -4.039 1 97.75 115 TRP A C 1
ATOM 915 O O . TRP A 1 115 ? -10.047 17.531 -4.863 1 97.75 115 TRP A O 1
ATOM 925 N N . MET A 1 116 ? -8.992 17.234 -2.836 1 97.44 116 MET A N 1
ATOM 926 C CA . MET A 1 116 ? -9.758 16.047 -2.469 1 97.44 116 MET A CA 1
ATOM 927 C C . MET A 1 116 ? -11.25 16.344 -2.443 1 97.44 116 MET A C 1
ATOM 929 O O . MET A 1 116 ? -12.062 15.508 -2.846 1 97.44 116 MET A O 1
ATOM 933 N N . MET A 1 117 ? -11.57 17.484 -2.021 1 96.19 117 MET A N 1
ATOM 934 C CA . MET A 1 117 ? -12.984 17.844 -1.905 1 96.19 117 MET A CA 1
ATOM 935 C C . MET A 1 117 ? -13.547 18.266 -3.258 1 96.19 117 MET A C 1
ATOM 937 O O . MET A 1 117 ? -14.641 17.844 -3.635 1 96.19 117 MET A O 1
ATOM 941 N N . ARG A 1 118 ? -12.844 19.016 -4.031 1 94.56 118 ARG A N 1
ATOM 942 C CA . ARG A 1 118 ? -13.359 19.562 -5.273 1 94.56 118 ARG A CA 1
ATOM 943 C C . ARG A 1 118 ? -13.242 18.562 -6.418 1 94.56 118 ARG A C 1
ATOM 945 O O . ARG A 1 118 ? -14.156 18.438 -7.238 1 94.56 118 ARG A O 1
ATOM 952 N N . ARG A 1 119 ? -12.18 17.875 -6.457 1 93.56 119 ARG A N 1
ATOM 953 C CA . ARG A 1 119 ? -11.906 17 -7.598 1 93.56 119 ARG A CA 1
ATOM 954 C C . ARG A 1 119 ? -12.047 15.531 -7.203 1 93.56 119 ARG A C 1
ATOM 956 O O . ARG A 1 119 ? -12.445 14.695 -8.023 1 93.56 119 ARG A O 1
ATOM 963 N N . GLY A 1 120 ? -11.719 15.25 -5.988 1 93.31 120 GLY A N 1
ATOM 964 C CA . GLY A 1 120 ? -11.812 13.875 -5.52 1 93.31 120 GLY A CA 1
ATOM 965 C C . GLY A 1 120 ? -13.227 13.461 -5.172 1 93.31 120 GLY A C 1
ATOM 966 O O . GLY A 1 120 ? -13.5 12.273 -4.98 1 93.31 120 GLY A O 1
ATOM 967 N N . GLY A 1 121 ? -14.039 14.438 -4.961 1 93.12 121 GLY A N 1
ATOM 968 C CA . GLY A 1 121 ? -15.438 14.156 -4.703 1 93.12 121 GLY A CA 1
ATOM 969 C C . GLY A 1 121 ? -15.719 13.82 -3.252 1 93.12 121 GLY A C 1
ATOM 970 O O . GLY A 1 121 ? -16.781 13.273 -2.93 1 93.12 121 GLY A O 1
ATOM 971 N N . LEU A 1 122 ? -14.789 14.062 -2.408 1 95.19 122 LEU A N 1
ATOM 972 C CA . LEU A 1 122 ? -15 13.828 -0.984 1 95.19 122 LEU A CA 1
ATOM 973 C C . LEU A 1 122 ? -15.719 15.016 -0.341 1 95.19 122 LEU A C 1
ATOM 975 O O . LEU A 1 122 ? -15.383 16.172 -0.615 1 95.19 122 LEU A O 1
ATOM 979 N N . THR A 1 123 ? -16.703 14.75 0.483 1 92 123 THR A N 1
ATOM 980 C CA . THR A 1 123 ? -17.484 15.836 1.081 1 92 123 THR A CA 1
ATOM 981 C C . THR A 1 123 ? -17.25 15.891 2.59 1 92 123 THR A C 1
ATOM 983 O O . THR A 1 123 ? -17.578 16.891 3.236 1 92 123 THR A O 1
ATOM 986 N N . ARG A 1 124 ? -16.766 14.828 3.082 1 94.19 124 ARG A N 1
ATOM 987 C CA . ARG A 1 124 ? -16.453 14.734 4.504 1 94.19 124 ARG A CA 1
ATOM 988 C C . ARG A 1 124 ? -15.008 14.312 4.727 1 94.19 124 ARG A C 1
ATOM 990 O O . ARG A 1 124 ? -14.523 13.383 4.078 1 94.19 124 ARG A O 1
ATOM 997 N N . LEU A 1 125 ? -14.383 15.102 5.516 1 97.94 125 LEU A N 1
ATOM 998 C CA . LEU A 1 125 ? -13.008 14.781 5.895 1 97.94 125 LEU A CA 1
ATOM 999 C C . LEU A 1 125 ? -12.812 14.945 7.398 1 97.94 125 LEU A C 1
ATOM 1001 O O . LEU A 1 125 ? -13.312 15.898 7.996 1 97.94 125 LEU A O 1
ATOM 1005 N N . VAL A 1 126 ? -12.133 14.023 7.949 1 98.56 126 VAL A N 1
ATOM 1006 C CA . VAL A 1 126 ? -11.75 14.125 9.352 1 98.56 126 VAL A CA 1
ATOM 1007 C C . VAL A 1 126 ? -10.242 13.906 9.5 1 98.56 126 VAL A C 1
ATOM 1009 O O . VAL A 1 126 ? -9.578 13.492 8.547 1 98.56 126 VAL A O 1
ATOM 1012 N N . SER A 1 127 ? -9.719 14.273 10.594 1 98.56 127 SER A N 1
ATOM 1013 C CA . SER A 1 127 ? -8.367 13.922 11.008 1 98.56 127 SER A CA 1
ATOM 1014 C C . SER A 1 127 ? -8.352 13.336 12.414 1 98.56 127 SER A C 1
ATOM 1016 O O . SER A 1 127 ? -9.133 13.758 13.273 1 98.56 127 SER A O 1
ATOM 1018 N N . TYR A 1 128 ? -7.535 12.383 12.664 1 97.44 128 TYR A N 1
ATOM 1019 C CA . TYR A 1 128 ? -7.309 11.781 13.977 1 97.44 128 TYR A CA 1
ATOM 1020 C C . TYR A 1 128 ? -5.984 12.258 14.57 1 97.44 128 TYR A C 1
ATOM 1022 O O . TYR A 1 128 ? -4.914 11.945 14.039 1 97.44 128 TYR A O 1
ATOM 1030 N N . ILE A 1 129 ? -6.066 13.008 15.648 1 98.25 129 ILE A N 1
ATOM 1031 C CA . ILE A 1 129 ? -4.871 13.656 16.172 1 98.25 129 ILE A CA 1
ATOM 1032 C C . ILE A 1 129 ? -4.73 13.344 17.672 1 98.25 129 ILE A C 1
ATOM 1034 O O . ILE A 1 129 ? -5.668 13.555 18.438 1 98.25 129 ILE A O 1
ATOM 1038 N N . ALA A 1 130 ? -3.537 12.805 18.047 1 97.25 130 ALA A N 1
ATOM 1039 C CA . ALA A 1 130 ? -3.26 12.625 19.484 1 97.25 130 ALA A CA 1
ATOM 1040 C C . ALA A 1 130 ? -3.314 13.961 20.219 1 97.25 130 ALA A C 1
ATOM 1042 O O . ALA A 1 130 ? -2.764 14.961 19.75 1 97.25 130 ALA A O 1
ATOM 1043 N N . PRO A 1 131 ? -3.891 13.945 21.406 1 96.75 131 PRO A N 1
ATOM 1044 C CA . PRO A 1 131 ? -3.967 15.195 22.172 1 96.75 131 PRO A CA 1
ATOM 1045 C C . PRO A 1 131 ? -2.594 15.805 22.438 1 96.75 131 PRO A C 1
ATOM 1047 O O . PRO A 1 131 ? -2.469 17.031 22.547 1 96.75 131 PRO A O 1
ATOM 1050 N N . GLU A 1 132 ? -1.588 15.023 22.531 1 96 132 GLU A N 1
ATOM 1051 C CA . GLU A 1 132 ? -0.234 15.477 22.828 1 96 132 GLU A CA 1
ATOM 1052 C C . GLU A 1 132 ? 0.441 16.078 21.594 1 96 132 GLU A C 1
ATOM 1054 O O . GLU A 1 132 ? 1.491 16.703 21.703 1 96 132 GLU A O 1
ATOM 1059 N N . ASN A 1 133 ? -0.159 15.852 20.422 1 97.19 133 ASN A N 1
ATOM 1060 C CA . ASN A 1 133 ? 0.399 16.391 19.188 1 97.19 133 ASN A CA 1
ATOM 1061 C C . ASN A 1 133 ? -0.047 17.844 18.969 1 97.19 133 ASN A C 1
ATOM 1063 O O . ASN A 1 133 ? -0.855 18.109 18.078 1 97.19 133 ASN A O 1
ATOM 1067 N N . VAL A 1 134 ? 0.587 18.719 19.656 1 96.81 134 VAL A N 1
ATOM 1068 C CA . VAL A 1 134 ? 0.163 20.109 19.734 1 96.81 134 VAL A CA 1
ATOM 1069 C C . VAL A 1 134 ? 0.294 20.766 18.359 1 96.81 134 VAL A C 1
ATOM 1071 O O . VAL A 1 134 ? -0.558 21.562 17.953 1 96.81 134 VAL A O 1
ATOM 1074 N N . ARG A 1 135 ? 1.283 20.422 17.641 1 96.44 135 ARG A N 1
ATOM 1075 C CA . ARG A 1 135 ? 1.506 21.016 16.328 1 96.44 135 ARG A CA 1
ATOM 1076 C C . ARG A 1 135 ? 0.378 20.656 15.367 1 96.44 135 ARG A C 1
ATOM 1078 O O . ARG A 1 135 ? -0.138 21.516 14.648 1 96.44 135 ARG A O 1
ATOM 1085 N N . SER A 1 136 ? -0.03 19.406 15.297 1 98.31 136 SER A N 1
ATOM 1086 C CA . SER A 1 136 ? -1.101 18.969 14.398 1 98.31 136 SER A CA 1
ATOM 1087 C C . SER A 1 136 ? -2.447 19.531 14.844 1 98.31 136 SER A C 1
ATOM 1089 O O . SER A 1 136 ? -3.289 19.875 14.008 1 98.31 136 SER A O 1
ATOM 1091 N N . ARG A 1 137 ? -2.613 19.609 16.172 1 98.25 137 ARG A N 1
ATOM 1092 C CA . ARG A 1 137 ? -3.842 20.219 16.672 1 98.25 137 ARG A CA 1
ATOM 1093 C C . ARG A 1 137 ? -3.975 21.656 16.203 1 98.25 137 ARG A C 1
ATOM 1095 O O . ARG A 1 137 ? -5.039 22.062 15.734 1 98.25 137 ARG A O 1
ATOM 1102 N N . ARG A 1 138 ? -2.939 22.406 16.359 1 98.19 138 ARG A N 1
ATOM 1103 C CA . ARG A 1 138 ? -2.941 23.797 15.961 1 98.19 138 ARG A CA 1
ATOM 1104 C C . ARG A 1 138 ? -3.234 23.938 14.469 1 98.19 138 ARG A C 1
ATOM 1106 O O . ARG A 1 138 ? -3.963 24.844 14.047 1 98.19 138 ARG A O 1
ATOM 1113 N N . LEU A 1 139 ? -2.643 23.062 13.648 1 98.56 139 LEU A N 1
ATOM 1114 C CA . LEU A 1 139 ? -2.904 23.078 12.211 1 98.56 139 LEU A CA 1
ATOM 1115 C C . LEU A 1 139 ? -4.371 22.781 11.922 1 98.56 139 LEU A C 1
ATOM 1117 O O . LEU A 1 139 ? -4.992 23.453 11.094 1 98.56 139 LEU A O 1
ATOM 1121 N N . ALA A 1 140 ? -4.918 21.766 12.578 1 98.69 140 ALA A N 1
ATOM 1122 C CA . ALA A 1 140 ? -6.328 21.438 12.391 1 98.69 140 ALA A CA 1
ATOM 1123 C C . ALA A 1 140 ? -7.215 22.641 12.703 1 98.69 140 ALA A C 1
ATOM 1125 O O . ALA A 1 140 ? -8.133 22.953 11.945 1 98.69 140 ALA A O 1
ATOM 1126 N N . GLU A 1 141 ? -6.883 23.281 13.805 1 98.5 141 GLU A N 1
ATOM 1127 C CA . GLU A 1 141 ? -7.621 24.484 14.18 1 98.5 141 GLU A CA 1
ATOM 1128 C C . GLU A 1 141 ? -7.504 25.562 13.102 1 98.5 141 GLU A C 1
ATOM 1130 O O . GLU A 1 141 ? -8.5 26.188 12.719 1 98.5 141 GLU A O 1
ATOM 1135 N N . ARG A 1 142 ? -6.324 25.781 12.664 1 98.12 142 ARG A N 1
ATOM 1136 C CA . ARG A 1 142 ? -6.074 26.797 11.648 1 98.12 142 ARG A CA 1
ATOM 1137 C C . ARG A 1 142 ? -6.832 26.469 10.359 1 98.12 142 ARG A C 1
ATOM 1139 O O . ARG A 1 142 ? -7.234 27.391 9.633 1 98.12 142 ARG A O 1
ATOM 1146 N N . LEU A 1 143 ? -7.055 25.219 10.07 1 97.94 143 LEU A N 1
ATOM 1147 C CA . LEU A 1 143 ? -7.758 24.781 8.875 1 97.94 143 LEU A CA 1
ATOM 1148 C C . LEU A 1 143 ? -9.266 24.844 9.07 1 97.94 143 LEU A C 1
ATOM 1150 O O . LEU A 1 143 ? -10.031 24.531 8.156 1 97.94 143 LEU A O 1
ATOM 1154 N N . GLY A 1 144 ? -9.695 25.203 10.242 1 98.25 144 GLY A N 1
ATOM 1155 C CA . GLY A 1 144 ? -11.109 25.359 10.531 1 98.25 144 GLY A CA 1
ATOM 1156 C C . GLY A 1 144 ? -11.766 24.094 11.039 1 98.25 144 GLY A C 1
ATOM 1157 O O . GLY A 1 144 ? -12.992 24.016 11.133 1 98.25 144 GLY A O 1
ATOM 1158 N N . ALA A 1 145 ? -10.969 23.109 11.367 1 98.62 145 ALA A N 1
ATOM 1159 C CA . ALA A 1 145 ? -11.523 21.859 11.898 1 98.62 145 ALA A CA 1
ATOM 1160 C C . ALA A 1 145 ? -11.898 22.016 13.367 1 98.62 145 ALA A C 1
ATOM 1162 O O . ALA A 1 145 ? -11.336 22.859 14.07 1 98.62 145 ALA A O 1
ATOM 1163 N N . VAL A 1 146 ? -12.852 21.125 13.797 1 98.44 146 VAL A N 1
ATOM 1164 C CA . VAL A 1 146 ? -13.289 21.141 15.188 1 98.44 146 VAL A CA 1
ATOM 1165 C C . VAL A 1 146 ? -13.289 19.734 15.75 1 98.44 146 VAL A C 1
ATOM 1167 O O . VAL A 1 146 ? -13.531 18.766 15.023 1 98.44 146 VAL A O 1
ATOM 1170 N N . ILE A 1 147 ? -13.047 19.641 17.047 1 98.44 147 ILE A N 1
ATOM 1171 C CA . ILE A 1 147 ? -13.086 18.344 17.688 1 98.44 147 ILE A CA 1
ATOM 1172 C C . ILE A 1 147 ? -14.531 17.859 17.797 1 98.44 147 ILE A C 1
ATOM 1174 O O . ILE A 1 147 ? -15.391 18.562 18.344 1 98.44 147 ILE A O 1
ATOM 1178 N N . GLU A 1 148 ? -14.75 16.781 17.234 1 98 148 GLU A N 1
ATOM 1179 C CA . GLU A 1 148 ? -16.078 16.188 17.344 1 98 148 GLU A CA 1
ATOM 1180 C C . GLU A 1 148 ? -16.156 15.258 18.547 1 98 148 GLU A C 1
ATOM 1182 O O . GLU A 1 148 ? -17.141 15.281 19.297 1 98 148 GLU A O 1
ATOM 1187 N N . ARG A 1 149 ? -15.164 14.445 18.766 1 97.38 149 ARG A N 1
ATOM 1188 C CA . ARG A 1 149 ? -15.133 13.531 19.906 1 97.38 149 ARG A CA 1
ATOM 1189 C C . ARG A 1 149 ? -13.742 12.945 20.109 1 97.38 149 ARG A C 1
ATOM 1191 O O . ARG A 1 149 ? -12.906 13 19.203 1 97.38 149 ARG A O 1
ATOM 1198 N N . ARG A 1 150 ? -13.57 12.422 21.344 1 96.81 150 ARG A N 1
ATOM 1199 C CA . ARG A 1 150 ? -12.383 11.633 21.641 1 96.81 150 ARG A CA 1
ATOM 1200 C C . ARG A 1 150 ? -12.641 10.148 21.406 1 96.81 150 ARG A C 1
ATOM 1202 O O . ARG A 1 150 ? -13.695 9.633 21.766 1 96.81 150 ARG A O 1
ATOM 1209 N N . ILE A 1 151 ? -11.75 9.516 20.734 1 95.06 151 ILE A N 1
ATOM 1210 C CA . ILE A 1 151 ? -11.836 8.078 20.484 1 95.06 151 ILE A CA 1
ATOM 1211 C C . ILE A 1 151 ? -10.844 7.34 21.375 1 95.06 151 IL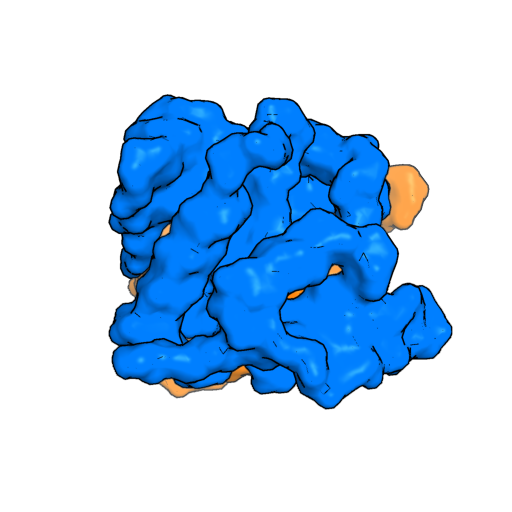E A C 1
ATOM 1213 O O . ILE A 1 151 ? -9.648 7.645 21.375 1 95.06 151 ILE A O 1
ATOM 1217 N N . GLU A 1 152 ? -11.344 6.348 22.094 1 92.94 152 GLU A N 1
ATOM 1218 C CA . GLU A 1 152 ? -10.523 5.535 22.984 1 92.94 152 GLU A CA 1
ATOM 1219 C C . GLU A 1 152 ? -10.289 4.141 22.406 1 92.94 152 GLU A C 1
ATOM 1221 O O . GLU A 1 152 ? -11.195 3.555 21.812 1 92.94 152 GLU A O 1
ATOM 1226 N N . TYR A 1 153 ? -9.094 3.711 22.469 1 86.38 153 TYR A N 1
ATOM 1227 C CA . TYR A 1 153 ? -8.719 2.363 22.062 1 86.38 153 TYR A CA 1
ATOM 1228 C C . TYR A 1 153 ? -8.203 1.553 23.234 1 86.38 153 TYR A C 1
ATOM 1230 O O . TYR A 1 153 ? -7.668 2.113 24.203 1 86.38 153 TYR A O 1
ATOM 1238 N N . PRO A 1 154 ? -8.445 0.299 23.375 1 86.19 154 PRO A N 1
ATOM 1239 C CA . PRO A 1 154 ? -7.992 -0.498 24.531 1 86.19 154 PRO A CA 1
ATOM 1240 C C . PRO A 1 154 ? -6.48 -0.43 24.734 1 86.19 154 PRO A C 1
ATOM 1242 O O . PRO A 1 154 ? -6.016 -0.302 25.859 1 86.19 154 PRO A O 1
ATOM 1245 N N . ASN A 1 155 ? -5.637 -0.56 23.75 1 85.5 155 ASN A N 1
ATOM 1246 C CA . ASN A 1 155 ? -4.191 -0.677 23.922 1 85.5 155 ASN A CA 1
ATOM 1247 C C . ASN A 1 155 ? -3.447 0.387 23.125 1 85.5 155 ASN A C 1
ATOM 1249 O O . ASN A 1 155 ? -2.309 0.171 22.703 1 85.5 155 ASN A O 1
ATOM 1253 N N . ARG A 1 156 ? -4.156 1.508 22.984 1 83.75 156 ARG A N 1
ATOM 1254 C CA . ARG A 1 156 ? -3.525 2.611 22.266 1 83.75 156 ARG A CA 1
ATOM 1255 C C . ARG A 1 156 ? -3.932 3.955 22.875 1 83.75 156 ARG A C 1
ATOM 1257 O O . ARG A 1 156 ? -5.004 4.074 23.469 1 83.75 156 ARG A O 1
ATOM 1264 N N . PRO A 1 157 ? -3.021 4.906 22.859 1 88.75 157 PRO A N 1
ATOM 1265 C CA . PRO A 1 157 ? -3.428 6.234 23.328 1 88.75 157 PRO A CA 1
ATOM 1266 C C . PRO A 1 157 ? -4.664 6.766 22.594 1 88.75 157 PRO A C 1
ATOM 1268 O O . PRO A 1 157 ? -4.883 6.438 21.422 1 88.75 157 PRO A O 1
ATOM 1271 N N . PRO A 1 158 ? -5.398 7.461 23.312 1 94.19 158 PRO A N 1
ATOM 1272 C CA . PRO A 1 158 ? -6.582 8.031 22.672 1 94.19 158 PRO A CA 1
ATOM 1273 C C . PRO A 1 158 ? -6.227 9.047 21.578 1 94.19 158 PRO A C 1
ATOM 1275 O O . PRO A 1 158 ? -5.109 9.57 21.562 1 94.19 158 PRO A O 1
ATOM 1278 N N . VAL A 1 159 ? -7.211 9.25 20.672 1 96.56 159 VAL A N 1
ATOM 1279 C CA . VAL A 1 159 ? -7.062 10.289 19.656 1 96.56 159 VAL A CA 1
ATOM 1280 C C . VAL A 1 159 ? -8.344 11.117 19.578 1 96.56 159 VAL A C 1
ATOM 1282 O O . VAL A 1 159 ? -9.43 10.625 19.906 1 96.56 159 VAL A O 1
ATOM 1285 N N . ASP A 1 160 ? -8.133 12.344 19.25 1 98.19 160 ASP A N 1
ATOM 1286 C CA . ASP A 1 160 ? -9.273 13.211 19 1 98.19 160 ASP A CA 1
ATOM 1287 C C . ASP A 1 160 ? -9.656 13.203 17.516 1 98.19 160 ASP A C 1
ATOM 1289 O O . ASP A 1 160 ? -8.789 13.297 16.656 1 98.19 160 ASP A O 1
ATOM 1293 N N . LEU A 1 161 ? -10.945 13.023 17.234 1 98.38 161 LEU A N 1
ATOM 1294 C CA . LEU A 1 161 ? -11.469 13.148 15.883 1 98.38 161 LEU A CA 1
ATOM 1295 C C . LEU A 1 161 ? -11.789 14.602 15.547 1 98.38 161 LEU A C 1
ATOM 1297 O O . LEU A 1 161 ? -12.648 15.211 16.188 1 98.38 161 LEU A O 1
ATOM 1301 N N . TRP A 1 162 ? -11.031 15.133 14.609 1 98.69 162 TRP A N 1
ATOM 1302 C CA . TRP A 1 162 ? -11.219 16.5 14.133 1 98.69 162 TRP A CA 1
ATOM 1303 C C . TRP A 1 162 ? -12.016 16.516 12.836 1 98.69 162 TRP A C 1
ATOM 1305 O O . TRP A 1 162 ? -11.594 15.93 11.836 1 98.69 162 TRP A O 1
ATOM 1315 N N . ARG A 1 163 ? -13.18 17.172 12.805 1 98.44 163 ARG A N 1
ATOM 1316 C CA . ARG A 1 163 ? -14 17.297 11.609 1 98.44 163 ARG A CA 1
ATOM 1317 C C . ARG A 1 163 ? -13.633 18.547 10.828 1 98.44 163 ARG A C 1
ATOM 1319 O O . ARG A 1 163 ? -13.688 19.656 11.359 1 98.44 163 ARG A O 1
ATOM 1326 N N . HIS A 1 164 ? -13.266 18.359 9.555 1 98.38 164 HIS A N 1
ATOM 1327 C CA . HIS A 1 164 ? -12.945 19.5 8.695 1 98.38 164 HIS A CA 1
ATOM 1328 C C . HIS A 1 164 ? -14.211 20.125 8.117 1 98.38 164 HIS A C 1
ATOM 1330 O O . HIS A 1 164 ? -15.219 19.438 7.926 1 98.38 164 HIS A O 1
ATOM 1336 N N . PRO A 1 165 ? -14.102 21.406 7.801 1 96.31 165 PRO A N 1
ATOM 1337 C CA . PRO A 1 165 ? -15.25 22.047 7.16 1 96.31 165 PRO A CA 1
ATOM 1338 C C . PRO A 1 165 ? -15.539 21.469 5.77 1 96.31 165 PRO A C 1
ATOM 1340 O O . PRO A 1 165 ? -14.617 21.062 5.062 1 96.31 165 PRO A O 1
ATOM 1343 N N . GLU A 1 166 ? -16.828 21.453 5.391 1 89.19 166 GLU A N 1
ATOM 1344 C CA . GLU A 1 166 ? -17.203 21.031 4.051 1 89.19 166 GLU A CA 1
ATOM 1345 C C . GLU A 1 166 ? -16.75 22.047 3 1 89.19 166 GLU A C 1
ATOM 1347 O O . GLU A 1 166 ? -16.562 23.219 3.309 1 89.19 166 GLU A O 1
ATOM 1352 N N . ALA A 1 167 ? -16.422 21.484 1.86 1 76.5 167 ALA A N 1
ATOM 1353 C CA . ALA A 1 167 ? -16.047 22.391 0.781 1 76.5 167 ALA A CA 1
ATOM 1354 C C . ALA A 1 167 ? -17.156 23.406 0.508 1 76.5 167 ALA A C 1
ATOM 1356 O O . ALA A 1 167 ? -18.328 23.094 0.633 1 76.5 167 ALA A O 1
ATOM 1357 N N . ALA A 1 168 ? -16.719 24.734 0.501 1 61.97 168 ALA A N 1
ATOM 1358 C CA . ALA A 1 168 ? -17.672 25.766 0.15 1 61.97 168 ALA A CA 1
ATOM 1359 C C . ALA A 1 168 ? -18.203 25.578 -1.268 1 61.97 168 ALA A C 1
ATOM 1361 O O . ALA A 1 168 ? -17.484 25.078 -2.141 1 61.97 168 ALA A O 1
ATOM 1362 N N . MET B 1 1 ? -1.132 3.986 -16.328 1 85 1 MET B N 1
ATOM 1363 C CA . MET B 1 1 ? -2.357 3.203 -16.188 1 85 1 MET B CA 1
ATOM 1364 C C . MET B 1 1 ? -2.041 1.72 -16.047 1 85 1 MET B C 1
ATOM 1366 O O . MET B 1 1 ? -1.093 1.217 -16.641 1 85 1 MET B O 1
ATOM 1370 N N . ILE B 1 2 ? -2.723 0.99 -15.125 1 95.31 2 ILE B N 1
ATOM 1371 C CA . ILE B 1 2 ? -2.521 -0.441 -14.93 1 95.31 2 ILE B CA 1
ATOM 1372 C C . ILE B 1 2 ? -3.184 -1.217 -16.062 1 95.31 2 ILE B C 1
ATOM 1374 O O . ILE B 1 2 ? -4.375 -1.051 -16.328 1 95.31 2 ILE B O 1
ATOM 1378 N N . PRO B 1 3 ? -2.508 -2.029 -16.75 1 96.94 3 PRO B N 1
ATOM 1379 C CA . PRO B 1 3 ? -3.068 -2.75 -17.891 1 96.94 3 PRO B CA 1
ATOM 1380 C C . PRO B 1 3 ? -4.074 -3.822 -17.484 1 96.94 3 PRO B C 1
ATOM 1382 O O . PRO B 1 3 ? -4.055 -4.285 -16.344 1 96.94 3 PRO B O 1
ATOM 1385 N N . THR B 1 4 ? -4.953 -4.129 -18.438 1 98.06 4 THR B N 1
ATOM 1386 C CA . THR B 1 4 ? -5.809 -5.305 -18.344 1 98.06 4 THR B CA 1
ATOM 1387 C C . THR B 1 4 ? -5.367 -6.391 -19.312 1 98.06 4 THR B C 1
ATOM 1389 O O . THR B 1 4 ? -5.254 -6.145 -20.516 1 98.06 4 THR B O 1
ATOM 1392 N N . ILE B 1 5 ? -5.043 -7.598 -18.812 1 98.44 5 ILE B N 1
ATOM 1393 C CA . ILE B 1 5 ? -4.621 -8.742 -19.609 1 98.44 5 ILE B CA 1
ATOM 1394 C C . ILE B 1 5 ? -5.746 -9.773 -19.672 1 98.44 5 ILE B C 1
ATOM 1396 O O . ILE B 1 5 ? -6.266 -10.195 -18.641 1 98.44 5 ILE B O 1
ATOM 1400 N N . ARG B 1 6 ? -6.102 -10.117 -20.875 1 98.44 6 ARG B N 1
ATOM 1401 C CA . ARG B 1 6 ? -7.121 -11.148 -21.047 1 98.44 6 ARG B CA 1
ATOM 1402 C C . ARG B 1 6 ? -6.496 -12.461 -21.5 1 98.44 6 ARG B C 1
ATOM 1404 O O . ARG B 1 6 ? -5.672 -12.477 -22.422 1 98.44 6 ARG B O 1
ATOM 1411 N N . THR B 1 7 ? -6.789 -13.469 -20.828 1 98.38 7 THR B N 1
ATOM 1412 C CA . THR B 1 7 ? -6.445 -14.836 -21.203 1 98.38 7 THR B CA 1
ATOM 1413 C C . THR B 1 7 ? -7.695 -15.633 -21.562 1 98.38 7 THR B C 1
ATOM 1415 O O . THR B 1 7 ? -8.805 -15.094 -21.547 1 98.38 7 THR B O 1
ATOM 1418 N N . PRO B 1 8 ? -7.508 -16.859 -22.016 1 98.12 8 PRO B N 1
ATOM 1419 C CA . PRO B 1 8 ? -8.688 -17.594 -22.453 1 98.12 8 PRO B CA 1
ATOM 1420 C C . PRO B 1 8 ? -9.789 -17.641 -21.391 1 98.12 8 PRO B C 1
ATOM 1422 O O . PRO B 1 8 ? -10.969 -17.516 -21.719 1 98.12 8 PRO B O 1
ATOM 1425 N N . ARG B 1 9 ? -9.422 -17.781 -20.094 1 98.5 9 ARG B N 1
ATOM 1426 C CA . ARG B 1 9 ? -10.461 -17.984 -19.078 1 98.5 9 ARG B CA 1
ATOM 1427 C C . ARG B 1 9 ? -10.414 -16.891 -18.016 1 98.5 9 ARG B C 1
ATOM 1429 O O . ARG B 1 9 ? -11.289 -16.844 -17.141 1 98.5 9 ARG B O 1
ATOM 1436 N N . LEU B 1 10 ? -9.383 -16 -18.078 1 98.81 10 LEU B N 1
ATOM 1437 C CA . LEU B 1 10 ? -9.164 -15.086 -16.953 1 98.81 10 LEU B CA 1
ATOM 1438 C C . LEU B 1 10 ? -8.984 -13.656 -17.453 1 98.81 10 LEU B C 1
ATOM 1440 O O . LEU B 1 10 ? -8.633 -13.438 -18.609 1 98.81 10 LEU B O 1
ATOM 1444 N N . THR B 1 11 ? -9.242 -12.711 -16.656 1 98.81 11 THR B N 1
ATOM 1445 C CA . THR B 1 11 ? -8.859 -11.312 -16.781 1 98.81 11 THR B CA 1
ATOM 1446 C C . THR B 1 11 ? -7.973 -10.883 -15.617 1 98.81 11 THR B C 1
ATOM 1448 O O . THR B 1 11 ? -8.32 -11.102 -14.453 1 98.81 11 THR B O 1
ATOM 1451 N N . LEU B 1 12 ? -6.797 -10.422 -15.883 1 98.81 12 LEU B N 1
ATOM 1452 C CA . LEU B 1 12 ? -5.883 -9.812 -14.922 1 98.81 12 LEU B CA 1
ATOM 1453 C C . LEU B 1 12 ? -5.91 -8.297 -15.031 1 98.81 12 LEU B C 1
ATOM 1455 O O . LEU B 1 12 ? -5.691 -7.742 -16.109 1 98.81 12 LEU B O 1
ATOM 1459 N N . GLY B 1 13 ? -6.25 -7.625 -14 1 98.44 13 GLY B N 1
ATOM 1460 C CA . GLY B 1 13 ? -6.367 -6.18 -14.109 1 98.44 13 GLY B CA 1
ATOM 1461 C C . GLY B 1 13 ? -6.223 -5.469 -12.773 1 98.44 13 GLY B C 1
ATOM 1462 O O . GLY B 1 13 ? -5.652 -6.016 -11.828 1 98.44 13 GLY B O 1
ATOM 1463 N N . PRO B 1 14 ? -6.637 -4.199 -12.766 1 98 14 PRO B N 1
ATOM 1464 C CA . PRO B 1 14 ? -6.484 -3.396 -11.547 1 98 14 PRO B CA 1
ATOM 1465 C C . PRO B 1 14 ? -7.395 -3.859 -10.414 1 98 14 PRO B C 1
ATOM 1467 O O . PRO B 1 14 ? -8.312 -4.652 -10.641 1 98 14 PRO B O 1
ATOM 1470 N N . PHE B 1 15 ? -7.133 -3.377 -9.219 1 98.44 15 PHE B N 1
ATOM 1471 C CA . PHE B 1 15 ? -7.84 -3.67 -7.973 1 98.44 15 PHE B CA 1
ATOM 1472 C C . PHE B 1 15 ? -9.266 -3.131 -8.016 1 98.44 15 PHE B C 1
ATOM 1474 O O . PHE B 1 15 ? -9.5 -2.023 -8.508 1 98.44 15 PHE B O 1
ATOM 1481 N N . GLU B 1 16 ? -10.164 -3.885 -7.57 1 97.94 16 GLU B N 1
ATOM 1482 C CA . GLU B 1 16 ? -11.516 -3.467 -7.23 1 97.94 16 GLU B CA 1
ATOM 1483 C C . GLU B 1 16 ? -11.914 -3.957 -5.84 1 97.94 16 GLU B C 1
ATOM 1485 O O . GLU B 1 16 ? -11.297 -4.883 -5.305 1 97.94 16 GLU B O 1
ATOM 1490 N N . MET B 1 17 ? -12.977 -3.406 -5.316 1 98 17 MET B N 1
ATOM 1491 C CA . MET B 1 17 ? -13.336 -3.674 -3.924 1 98 17 MET B CA 1
ATOM 1492 C C . MET B 1 17 ? -13.719 -5.137 -3.734 1 98 17 MET B C 1
ATOM 1494 O O . MET B 1 17 ? -13.477 -5.715 -2.674 1 98 17 MET B O 1
ATOM 1498 N N . ASP B 1 18 ? -14.227 -5.738 -4.699 1 98.25 18 ASP B N 1
ATOM 1499 C CA . ASP B 1 18 ? -14.594 -7.141 -4.535 1 98.25 18 ASP B CA 1
ATOM 1500 C C . ASP B 1 18 ? -13.352 -8.031 -4.535 1 98.25 18 ASP B C 1
ATOM 1502 O O . ASP B 1 18 ? -13.391 -9.164 -4.051 1 98.25 18 ASP B O 1
ATOM 1506 N N . HIS B 1 19 ? -12.25 -7.574 -5.105 1 98.56 19 HIS B N 1
ATOM 1507 C CA . HIS B 1 19 ? -10.977 -8.266 -4.934 1 98.56 19 HIS B CA 1
ATOM 1508 C C . HIS B 1 19 ? -10.555 -8.297 -3.467 1 98.56 19 HIS B C 1
ATOM 1510 O O . HIS B 1 19 ? -10.07 -9.312 -2.977 1 98.56 19 HIS B O 1
ATOM 1516 N N . PHE B 1 20 ? -10.805 -7.145 -2.766 1 98.69 20 PHE B N 1
ATOM 1517 C CA . PHE B 1 20 ? -10.516 -7.086 -1.337 1 98.69 20 PHE B CA 1
ATOM 1518 C C . PHE B 1 20 ? -11.375 -8.086 -0.568 1 98.69 20 PHE B C 1
ATOM 1520 O O . PHE B 1 20 ? -10.867 -8.828 0.273 1 98.69 20 PHE B O 1
ATOM 1527 N N . GLU B 1 21 ? -12.609 -8.086 -0.833 1 98.56 21 GLU B N 1
ATOM 1528 C CA . GLU B 1 21 ? -13.523 -8.961 -0.113 1 98.56 21 GLU B CA 1
ATOM 1529 C C . GLU B 1 21 ? -13.125 -10.43 -0.27 1 98.56 21 GLU B C 1
ATOM 1531 O O . GLU B 1 21 ? -13.117 -11.18 0.706 1 98.56 21 GLU B O 1
ATOM 1536 N N . ALA B 1 22 ? -12.789 -10.812 -1.494 1 98.62 22 ALA B N 1
ATOM 1537 C CA . ALA B 1 22 ? -12.375 -12.188 -1.766 1 98.62 22 ALA B CA 1
ATOM 1538 C C . ALA B 1 22 ? -11.055 -12.516 -1.062 1 98.62 22 ALA B C 1
ATOM 1540 O O . ALA B 1 22 ? -10.914 -13.578 -0.46 1 98.62 22 ALA B O 1
ATOM 1541 N N . PHE B 1 23 ? -10.133 -11.633 -1.095 1 98.81 23 PHE B N 1
ATOM 1542 C CA . PHE B 1 23 ? -8.844 -11.844 -0.447 1 98.81 23 PHE B CA 1
ATOM 1543 C C . PHE B 1 23 ? -9.008 -11.938 1.065 1 98.81 23 PHE B C 1
ATOM 1545 O O . PHE B 1 23 ? -8.406 -12.797 1.709 1 98.81 23 PHE B O 1
ATOM 1552 N N . ALA B 1 24 ? -9.812 -11.008 1.611 1 98.62 24 ALA B N 1
ATOM 1553 C CA . ALA B 1 24 ? -10.055 -10.992 3.051 1 98.62 24 ALA B CA 1
ATOM 1554 C C . ALA B 1 24 ? -10.664 -12.305 3.523 1 98.62 24 ALA B C 1
ATOM 1556 O O . ALA B 1 24 ? -10.367 -12.781 4.621 1 98.62 24 ALA B O 1
ATOM 1557 N N . THR B 1 25 ? -11.523 -12.867 2.709 1 98.44 25 THR B N 1
ATOM 1558 C CA . THR B 1 25 ? -12.094 -14.172 3.018 1 98.44 25 THR B CA 1
ATOM 1559 C C . THR B 1 25 ? -11.031 -15.258 2.951 1 98.44 25 THR B C 1
ATOM 1561 O O . THR B 1 25 ? -10.938 -16.094 3.852 1 98.44 25 THR B O 1
ATOM 1564 N N . PHE B 1 26 ? -10.211 -15.281 1.967 1 98.62 26 PHE B N 1
ATOM 1565 C CA . PHE B 1 26 ? -9.18 -16.281 1.733 1 98.62 26 PHE B CA 1
ATOM 1566 C C . PHE B 1 26 ? -8.188 -16.328 2.891 1 98.62 26 PHE B C 1
ATOM 1568 O O . PHE B 1 26 ? -7.828 -17.406 3.373 1 98.62 26 PHE B O 1
ATOM 1575 N N . VAL B 1 27 ? -7.766 -15.117 3.371 1 98.44 27 VAL B N 1
ATOM 1576 C CA . VAL B 1 27 ? -6.641 -15.055 4.301 1 98.44 27 VAL B CA 1
ATOM 1577 C C . VAL B 1 27 ? -7.094 -15.508 5.688 1 98.44 27 VAL B C 1
ATOM 1579 O O . VAL B 1 27 ? -6.27 -15.664 6.594 1 98.44 27 VAL B O 1
ATOM 1582 N N . LYS B 1 28 ? -8.336 -15.758 5.867 1 98 28 LYS B N 1
ATOM 1583 C CA . LYS B 1 28 ? -8.828 -16.312 7.125 1 98 28 LYS B CA 1
ATOM 1584 C C . LYS B 1 28 ? -8.539 -17.812 7.219 1 98 28 LYS B C 1
ATOM 1586 O O . LYS B 1 28 ? -8.594 -18.391 8.305 1 98 28 LYS B O 1
ATOM 1591 N N . GLY B 1 29 ? -8.281 -18.422 6.121 1 97.69 29 GLY B N 1
ATOM 1592 C CA . GLY B 1 29 ? -8.125 -19.875 6.066 1 97.69 29 GLY B CA 1
ATOM 1593 C C . GLY B 1 29 ? -6.676 -20.312 6.176 1 97.69 29 GLY B C 1
ATOM 1594 O O . GLY B 1 29 ? -5.758 -19.516 5.965 1 97.69 29 GLY B O 1
ATOM 1595 N N . GLU B 1 30 ? -6.434 -21.562 6.352 1 96 30 GLU B N 1
ATOM 1596 C CA . GLU B 1 30 ? -5.121 -22.156 6.594 1 96 30 GLU B CA 1
ATOM 1597 C C . GLU B 1 30 ? -4.27 -22.156 5.332 1 96 30 GLU B C 1
ATOM 1599 O O . GLU B 1 30 ? -3.039 -22.094 5.406 1 96 30 GLU B O 1
ATOM 1604 N N . ARG B 1 31 ? -4.898 -22.062 4.25 1 95.56 31 ARG B N 1
ATOM 1605 C CA . ARG B 1 31 ? -4.152 -22.094 2.996 1 95.56 31 ARG B CA 1
ATOM 1606 C C . ARG B 1 31 ? -3.352 -20.812 2.801 1 95.56 31 ARG B C 1
ATOM 1608 O O . ARG B 1 31 ? -2.469 -20.75 1.944 1 95.56 31 ARG B O 1
ATOM 1615 N N . SER B 1 32 ? -3.682 -19.797 3.611 1 97.38 32 SER B N 1
ATOM 1616 C CA . SER B 1 32 ? -2.965 -18.531 3.523 1 97.38 32 SER B CA 1
ATOM 1617 C C . SER B 1 32 ? -1.686 -18.562 4.352 1 97.38 32 SER B C 1
ATOM 1619 O O . SER B 1 32 ? -0.996 -17.547 4.473 1 97.38 32 SER B O 1
ATOM 1621 N N . ARG B 1 33 ? -1.334 -19.656 4.887 1 95.19 33 ARG B N 1
ATOM 1622 C CA . ARG B 1 33 ? -0.201 -19.766 5.797 1 95.19 33 ARG B CA 1
ATOM 1623 C C . ARG B 1 33 ? 1.098 -19.359 5.109 1 95.19 33 ARG B C 1
ATOM 1625 O O . ARG B 1 33 ? 2.021 -18.875 5.758 1 95.19 33 ARG B O 1
ATOM 1632 N N . PHE B 1 34 ? 1.185 -19.531 3.832 1 94.06 34 PHE B N 1
ATOM 1633 C CA . PHE B 1 34 ? 2.4 -19.203 3.104 1 94.06 34 PHE B CA 1
ATOM 1634 C C . PHE B 1 34 ? 2.443 -17.703 2.793 1 94.06 34 PHE B C 1
ATOM 1636 O O . PHE B 1 34 ? 3.459 -17.203 2.316 1 94.06 34 PHE B O 1
ATOM 1643 N N . LEU B 1 35 ? 1.369 -16.984 2.986 1 92.88 35 LEU B N 1
ATOM 1644 C CA . LEU B 1 35 ? 1.277 -15.539 2.793 1 92.88 35 LEU B CA 1
ATOM 1645 C C . LEU B 1 35 ? 1.271 -14.812 4.133 1 92.88 35 LEU B C 1
ATOM 1647 O O . LEU B 1 35 ? 0.978 -13.617 4.195 1 92.88 35 LEU B O 1
ATOM 1651 N N . GLY B 1 36 ? 1.398 -15.531 5.242 1 91.31 36 GLY B N 1
ATOM 1652 C CA . GLY B 1 36 ? 1.431 -14.914 6.559 1 91.31 36 GLY B CA 1
ATOM 1653 C C . GLY B 1 36 ? 0.133 -15.086 7.328 1 91.31 36 GLY B C 1
ATOM 1654 O O . GLY B 1 36 ? -0.016 -14.547 8.43 1 91.31 36 GLY B O 1
ATOM 1655 N N . GLY B 1 37 ? -0.78 -15.734 6.711 1 94.38 37 GLY B N 1
ATOM 1656 C CA . GLY B 1 37 ? -2.023 -16.031 7.406 1 94.38 37 GLY B CA 1
ATOM 1657 C C . GLY B 1 37 ? -1.946 -17.266 8.281 1 94.38 37 GLY B C 1
ATOM 1658 O O . GLY B 1 37 ? -0.871 -17.844 8.461 1 94.38 37 GLY B O 1
ATOM 1659 N N . PRO B 1 38 ? -3.092 -17.578 8.844 1 97.38 38 PRO B N 1
ATOM 1660 C CA . PRO B 1 38 ? -4.402 -16.922 8.766 1 97.38 38 PRO B CA 1
ATOM 1661 C C . PRO B 1 38 ? -4.445 -15.602 9.516 1 97.38 38 PRO B C 1
ATOM 1663 O O . PRO B 1 38 ? -3.693 -15.398 10.469 1 97.38 38 PRO B O 1
ATOM 1666 N N . ALA B 1 39 ? -5.223 -14.695 9.016 1 96.88 39 ALA B N 1
ATOM 1667 C CA . ALA B 1 39 ? -5.457 -13.375 9.609 1 96.88 39 ALA B CA 1
ATOM 1668 C C . ALA B 1 39 ? -6.945 -13.047 9.641 1 96.88 39 ALA B C 1
ATOM 1670 O O . ALA B 1 39 ? -7.629 -13.117 8.617 1 96.88 39 ALA B O 1
ATOM 1671 N N . ASP B 1 40 ? -7.414 -12.586 10.789 1 95.94 40 ASP B N 1
ATOM 1672 C CA . ASP B 1 40 ? -8.844 -12.328 10.945 1 95.94 40 ASP B CA 1
ATOM 1673 C C . ASP B 1 40 ? -9.148 -10.836 10.867 1 95.94 40 ASP B C 1
ATOM 1675 O O . ASP B 1 40 ? -10.289 -10.438 10.633 1 95.94 40 ASP B O 1
ATOM 1679 N N . ASP B 1 41 ? -8.195 -10.086 11.102 1 96.25 41 ASP B N 1
ATOM 1680 C CA . ASP B 1 41 ? -8.391 -8.641 11.078 1 96.25 41 ASP B CA 1
ATOM 1681 C C . ASP B 1 41 ? -8.492 -8.125 9.641 1 96.25 41 ASP B C 1
ATOM 1683 O O . ASP B 1 41 ? -7.531 -8.211 8.875 1 96.25 41 ASP B O 1
ATOM 1687 N N . PRO B 1 42 ? -9.617 -7.547 9.227 1 97.12 42 PRO B N 1
ATOM 1688 C CA . PRO B 1 42 ? -9.758 -7.016 7.867 1 97.12 42 PRO B CA 1
ATOM 1689 C C . PRO B 1 42 ? -8.703 -5.973 7.523 1 97.12 42 PRO B C 1
ATOM 1691 O O . PRO B 1 42 ? -8.328 -5.82 6.359 1 97.12 42 PRO B O 1
ATOM 1694 N N . ARG B 1 43 ? -8.242 -5.324 8.516 1 97.69 43 ARG B N 1
ATOM 1695 C CA . ARG B 1 43 ? -7.207 -4.316 8.281 1 97.69 43 ARG B CA 1
ATOM 1696 C C . ARG B 1 43 ? -5.934 -4.953 7.738 1 97.69 43 ARG B C 1
ATOM 1698 O O . ARG B 1 43 ? -5.266 -4.375 6.875 1 97.69 43 ARG B O 1
ATOM 1705 N N . ASP B 1 44 ? -5.598 -6.105 8.227 1 97.5 44 ASP B N 1
ATOM 1706 C CA . ASP B 1 44 ? -4.414 -6.809 7.734 1 97.5 44 ASP B CA 1
ATOM 1707 C C . ASP B 1 44 ? -4.543 -7.121 6.242 1 97.5 44 ASP B C 1
ATOM 1709 O O . ASP B 1 44 ? -3.6 -6.906 5.477 1 97.5 44 ASP B O 1
ATOM 1713 N N . ALA B 1 45 ? -5.723 -7.598 5.887 1 98.44 45 ALA B N 1
ATOM 1714 C CA . ALA B 1 45 ? -5.98 -7.918 4.484 1 98.44 45 ALA B CA 1
ATOM 1715 C C . ALA B 1 45 ? -5.949 -6.66 3.623 1 98.44 45 ALA B C 1
ATOM 1717 O O . ALA B 1 45 ? -5.375 -6.66 2.533 1 98.44 45 ALA B O 1
ATOM 1718 N N . TRP B 1 46 ? -6.539 -5.633 4.125 1 98.69 46 TRP B N 1
ATOM 1719 C CA . TRP B 1 46 ? -6.566 -4.359 3.408 1 98.69 46 TRP B CA 1
ATOM 1720 C C . TRP B 1 46 ? -5.152 -3.838 3.17 1 98.69 46 TRP B C 1
ATOM 1722 O O . TRP B 1 46 ? -4.793 -3.498 2.039 1 98.69 46 TRP B O 1
ATOM 1732 N N . ASP B 1 47 ? -4.371 -3.834 4.23 1 98.38 47 ASP B N 1
ATOM 1733 C CA . ASP B 1 47 ? -3.006 -3.33 4.129 1 98.38 47 ASP B CA 1
ATOM 1734 C C . ASP B 1 47 ? -2.195 -4.141 3.117 1 98.38 47 ASP B C 1
ATOM 1736 O O . ASP B 1 47 ? -1.414 -3.578 2.348 1 98.38 47 ASP B O 1
ATOM 1740 N N . SER B 1 48 ? -2.424 -5.422 3.127 1 98.44 48 SER B N 1
ATOM 1741 C CA . SER B 1 48 ? -1.76 -6.273 2.143 1 98.44 48 SER B CA 1
ATOM 1742 C C . SER B 1 48 ? -2.143 -5.879 0.722 1 98.44 48 SER B C 1
ATOM 1744 O O . SER B 1 48 ? -1.274 -5.711 -0.138 1 98.44 48 SER B O 1
ATOM 1746 N N . CYS B 1 49 ? -3.414 -5.684 0.487 1 98.81 49 CYS B N 1
ATOM 1747 C CA . CYS B 1 49 ? -3.877 -5.277 -0.835 1 98.81 49 CYS B CA 1
ATOM 1748 C C . CYS B 1 49 ? -3.254 -3.949 -1.246 1 98.81 49 CYS B C 1
ATOM 1750 O O . CYS B 1 49 ? -2.783 -3.803 -2.377 1 98.81 49 CYS B O 1
ATOM 1752 N N . MET B 1 50 ? -3.215 -3.023 -0.309 1 98.81 50 MET B N 1
ATOM 1753 C CA . MET B 1 50 ? -2.713 -1.688 -0.619 1 98.81 50 MET B CA 1
ATOM 1754 C C . MET B 1 50 ? -1.212 -1.72 -0.887 1 98.81 50 MET B C 1
ATOM 1756 O O . MET B 1 50 ? -0.718 -1.007 -1.763 1 98.81 50 MET B O 1
ATOM 1760 N N . MET B 1 51 ? -0.505 -2.525 -0.124 1 98.62 51 MET B N 1
ATOM 1761 C CA . MET B 1 51 ? 0.934 -2.652 -0.34 1 98.62 51 MET B CA 1
ATOM 1762 C C . MET B 1 51 ? 1.228 -3.199 -1.733 1 98.62 51 MET B C 1
ATOM 1764 O O . MET B 1 51 ? 2.15 -2.732 -2.404 1 98.62 51 MET B O 1
ATOM 1768 N N . HIS B 1 52 ? 0.453 -4.113 -2.141 1 98.56 52 HIS B N 1
ATOM 1769 C CA . HIS B 1 52 ? 0.62 -4.68 -3.475 1 98.56 52 HIS B CA 1
ATOM 1770 C C . HIS B 1 52 ? 0.239 -3.668 -4.551 1 98.56 52 HIS B C 1
ATOM 1772 O O . HIS B 1 52 ? 0.941 -3.531 -5.559 1 98.56 52 HIS B O 1
ATOM 1778 N N . ASN B 1 53 ? -0.82 -2.973 -4.34 1 98.5 53 ASN B N 1
ATOM 1779 C CA . ASN B 1 53 ? -1.249 -1.925 -5.262 1 98.5 53 ASN B CA 1
ATOM 1780 C C . ASN B 1 53 ? -0.196 -0.829 -5.395 1 98.5 53 ASN B C 1
ATOM 1782 O O . ASN B 1 53 ? 0.066 -0.342 -6.496 1 98.5 53 ASN B O 1
ATOM 1786 N N . GLY B 1 54 ? 0.359 -0.511 -4.258 1 98.44 54 GLY B N 1
ATOM 1787 C CA . GLY B 1 54 ? 1.293 0.603 -4.207 1 98.44 54 GLY B CA 1
ATOM 1788 C C . GLY B 1 54 ? 2.52 0.392 -5.074 1 98.44 54 GLY B C 1
ATOM 1789 O O . GLY B 1 54 ? 3.162 1.356 -5.492 1 98.44 54 GLY B O 1
ATOM 1790 N N . GLN B 1 55 ? 2.805 -0.833 -5.395 1 97.81 55 GLN B N 1
ATOM 1791 C CA . GLN B 1 55 ? 3.98 -1.146 -6.199 1 97.81 55 GLN B CA 1
ATOM 1792 C C . GLN B 1 55 ? 3.865 -0.551 -7.602 1 97.81 55 GLN B C 1
ATOM 1794 O O . GLN B 1 55 ? 4.871 -0.164 -8.203 1 97.81 55 GLN B O 1
ATOM 1799 N N . TRP B 1 56 ? 2.711 -0.451 -8.156 1 98 56 TRP B N 1
ATOM 1800 C CA . TRP B 1 56 ? 2.492 0.112 -9.484 1 98 56 TRP B CA 1
ATOM 1801 C C . TRP B 1 56 ? 2.982 1.555 -9.555 1 98 56 TRP B C 1
ATOM 1803 O O . TRP B 1 56 ? 3.262 2.07 -10.641 1 98 56 TRP B O 1
ATOM 1813 N N . LEU B 1 57 ? 3.086 2.18 -8.438 1 97.19 57 LEU B N 1
ATOM 1814 C CA . LEU B 1 57 ? 3.463 3.59 -8.414 1 97.19 57 LEU B CA 1
ATOM 1815 C C . LEU B 1 57 ? 4.941 3.75 -8.078 1 97.19 57 L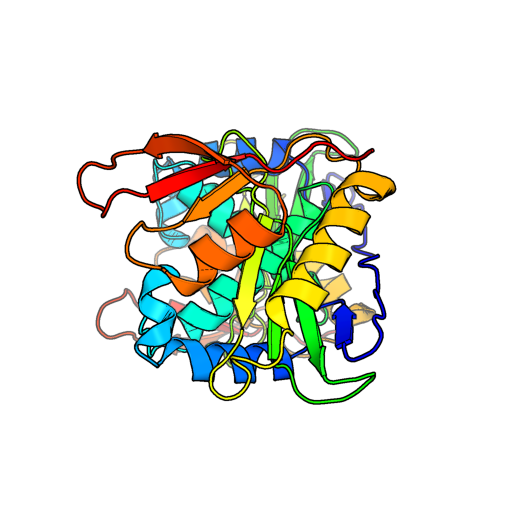EU B C 1
ATOM 1817 O O . LEU B 1 57 ? 5.473 4.863 -8.117 1 97.19 57 LEU B O 1
ATOM 1821 N N . ALA B 1 58 ? 5.598 2.637 -7.777 1 97.44 58 ALA B N 1
ATOM 1822 C CA . ALA B 1 58 ? 6.98 2.727 -7.312 1 97.44 58 ALA B CA 1
ATOM 1823 C C . ALA B 1 58 ? 7.902 1.855 -8.156 1 97.44 58 ALA B C 1
ATOM 1825 O O . ALA B 1 58 ? 9.125 2.031 -8.141 1 97.44 58 ALA B O 1
ATOM 1826 N N . ARG B 1 59 ? 7.324 0.919 -8.805 1 97.56 59 ARG B N 1
ATOM 1827 C CA . ARG B 1 59 ? 8.047 -0.092 -9.57 1 97.56 59 ARG B CA 1
ATOM 1828 C C . ARG B 1 59 ? 7.504 -0.195 -10.992 1 97.56 59 ARG B C 1
ATOM 1830 O O . ARG B 1 59 ? 6.469 0.396 -11.312 1 97.56 59 ARG B O 1
ATOM 1837 N N . PRO B 1 60 ? 8.219 -0.876 -11.898 1 96.69 60 PRO B N 1
ATOM 1838 C CA . PRO B 1 60 ? 7.789 -0.952 -13.297 1 96.69 60 PRO B CA 1
ATOM 1839 C C . PRO B 1 60 ? 6.52 -1.777 -13.484 1 96.69 60 PRO B C 1
ATOM 1841 O O . PRO B 1 60 ? 5.93 -1.777 -14.562 1 96.69 60 PRO B O 1
ATOM 1844 N N . ALA B 1 61 ? 6.152 -2.449 -12.445 1 97.5 61 ALA B N 1
ATOM 1845 C CA . ALA B 1 61 ? 4.926 -3.244 -12.422 1 97.5 61 ALA B CA 1
ATOM 1846 C C . ALA B 1 61 ? 4.363 -3.348 -1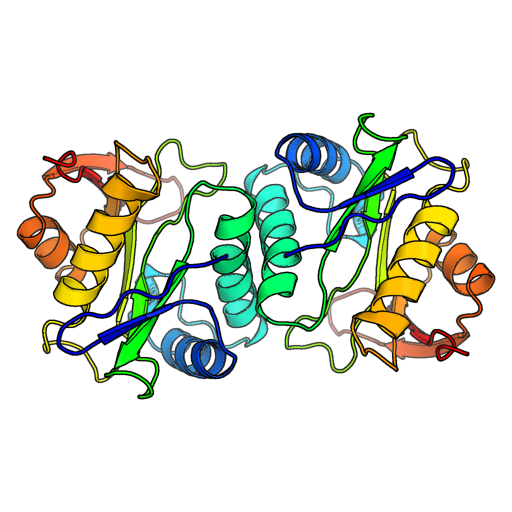1.008 1 97.5 61 ALA B C 1
ATOM 1848 O O . ALA B 1 61 ? 4.84 -2.67 -10.094 1 97.5 61 ALA B O 1
ATOM 1849 N N . GLY B 1 62 ? 3.266 -4.168 -10.828 1 98.19 62 GLY B N 1
ATOM 1850 C CA . GLY B 1 62 ? 2.609 -4.406 -9.547 1 98.19 62 GLY B CA 1
ATOM 1851 C C . GLY B 1 62 ? 1.665 -5.594 -9.578 1 98.19 62 GLY B C 1
ATOM 1852 O O . GLY B 1 62 ? 1.849 -6.523 -10.367 1 98.19 62 GLY B O 1
ATOM 1853 N N . ALA B 1 63 ? 0.761 -5.555 -8.742 1 98.44 63 ALA B N 1
ATOM 1854 C CA . ALA B 1 63 ? -0.181 -6.664 -8.594 1 98.44 63 ALA B CA 1
ATOM 1855 C C . ALA B 1 63 ? -1.229 -6.637 -9.703 1 98.44 63 ALA B C 1
ATOM 1857 O O . ALA B 1 63 ? -1.795 -5.582 -10.008 1 98.44 63 ALA B O 1
ATOM 1858 N N . PHE B 1 64 ? -1.475 -7.789 -10.266 1 98.88 64 PHE B N 1
ATOM 1859 C CA . PHE B 1 64 ? -2.67 -8.047 -11.055 1 98.88 64 PHE B CA 1
ATOM 1860 C C . PHE B 1 64 ? -3.697 -8.828 -10.25 1 98.88 64 PHE B C 1
ATOM 1862 O O . PHE B 1 64 ? -3.389 -9.891 -9.695 1 98.88 64 PHE B O 1
ATOM 1869 N N . TRP B 1 65 ? -4.859 -8.32 -10.172 1 98.88 65 TRP B N 1
ATOM 1870 C CA . TRP B 1 65 ? -5.973 -9.039 -9.555 1 98.88 65 TRP B CA 1
ATOM 1871 C C . TRP B 1 65 ? -6.746 -9.844 -10.602 1 98.88 65 TRP B C 1
ATOM 1873 O O . TRP B 1 65 ? -7.09 -9.32 -11.664 1 98.88 65 TRP B O 1
ATOM 1883 N N . VAL B 1 66 ? -6.984 -11.078 -10.289 1 98.88 66 VAL B N 1
ATOM 1884 C CA . VAL B 1 66 ? -7.395 -12.039 -11.305 1 98.88 66 VAL B CA 1
ATOM 1885 C C . VAL B 1 66 ? -8.875 -12.383 -11.125 1 98.88 66 VAL B C 1
ATOM 1887 O O . VAL B 1 66 ? -9.32 -12.68 -10.016 1 98.88 66 VAL B O 1
ATOM 1890 N N . ARG B 1 67 ? -9.586 -12.375 -12.203 1 98.56 67 ARG B N 1
ATOM 1891 C CA . ARG B 1 67 ? -10.984 -12.781 -12.227 1 98.56 67 ARG B CA 1
ATOM 1892 C C . ARG B 1 67 ? -11.227 -13.883 -13.25 1 98.56 67 ARG B C 1
ATOM 1894 O O . ARG B 1 67 ? -10.523 -13.961 -14.266 1 98.56 67 ARG B O 1
ATOM 1901 N N . GLU B 1 68 ? -12.227 -14.633 -12.891 1 98 68 GLU B N 1
ATOM 1902 C CA . GLU B 1 68 ? -12.688 -15.602 -13.883 1 98 68 GLU B CA 1
ATOM 1903 C C . GLU B 1 68 ? -13.445 -14.914 -15.016 1 98 68 GLU B C 1
ATOM 1905 O O . GLU B 1 68 ? -14.375 -14.141 -14.766 1 98 68 GLU B O 1
ATOM 1910 N N . GLY B 1 69 ? -13.062 -15.156 -16.188 1 94.88 69 GLY B N 1
ATOM 1911 C CA . GLY B 1 69 ? -13.711 -14.523 -17.328 1 94.88 69 GLY B CA 1
ATOM 1912 C C . GLY B 1 69 ? -13.5 -13.023 -17.375 1 94.88 69 GLY B C 1
ATOM 1913 O O . GLY B 1 69 ? -12.477 -12.523 -16.891 1 94.88 69 GLY B O 1
ATOM 1914 N N . THR B 1 70 ? -14.367 -12.258 -18.031 1 88.69 70 THR B N 1
ATOM 1915 C CA . THR B 1 70 ? -14.234 -10.82 -18.219 1 88.69 70 THR B CA 1
ATOM 1916 C C . THR B 1 70 ? -14.742 -10.062 -17 1 88.69 70 THR B C 1
ATOM 1918 O O . THR B 1 70 ? -14.125 -9.086 -16.562 1 88.69 70 THR B O 1
ATOM 1921 N N . ASP B 1 71 ? -15.844 -10.648 -16.391 1 88.69 71 ASP B N 1
ATOM 1922 C CA . ASP B 1 71 ? -16.453 -9.898 -15.297 1 88.69 71 ASP B CA 1
ATOM 1923 C C . ASP B 1 71 ? -16.875 -10.828 -14.156 1 88.69 71 ASP B C 1
ATOM 1925 O O . ASP B 1 71 ? -17.828 -10.516 -13.422 1 88.69 71 ASP B O 1
ATOM 1929 N N . GLY B 1 72 ? -16.172 -11.922 -14.133 1 95.44 72 GLY B N 1
ATOM 1930 C CA . GLY B 1 72 ? -16.547 -12.914 -13.141 1 95.44 72 GLY B CA 1
ATOM 1931 C C . GLY B 1 72 ? -15.953 -12.633 -11.766 1 95.44 72 GLY B C 1
ATOM 1932 O O . GLY B 1 72 ? -15.648 -11.484 -11.438 1 95.44 72 GLY B O 1
ATOM 1933 N N . VAL B 1 73 ? -15.922 -13.648 -10.883 1 97.88 73 VAL B N 1
ATOM 1934 C CA . VAL B 1 73 ? -15.531 -13.508 -9.484 1 97.88 73 VAL B CA 1
ATOM 1935 C C . VAL B 1 73 ? -14.008 -13.461 -9.383 1 97.88 73 VAL B C 1
ATOM 1937 O O . VAL B 1 73 ? -13.297 -14.023 -10.219 1 97.88 73 VAL B O 1
ATOM 1940 N N . PRO B 1 74 ? -13.531 -12.711 -8.359 1 98.81 74 PRO B N 1
ATOM 1941 C CA . PRO B 1 74 ? -12.086 -12.766 -8.102 1 98.81 74 PRO B CA 1
ATOM 1942 C C . PRO B 1 74 ? -11.602 -14.18 -7.77 1 98.81 74 PRO B C 1
ATOM 1944 O O . PRO B 1 74 ? -12.219 -14.875 -6.961 1 98.81 74 PRO B O 1
ATOM 1947 N N . VAL B 1 75 ? -10.461 -14.602 -8.344 1 98.81 75 VAL B N 1
ATOM 1948 C CA . VAL B 1 75 ? -10.031 -15.977 -8.133 1 98.81 75 VAL B CA 1
ATOM 1949 C C . VAL B 1 75 ? -8.602 -15.992 -7.59 1 98.81 75 VAL B C 1
ATOM 1951 O O . VAL B 1 75 ? -8.078 -17.047 -7.219 1 98.81 75 VAL B O 1
ATOM 1954 N N . GLY B 1 76 ? -7.902 -14.844 -7.578 1 98.81 76 GLY B N 1
ATOM 1955 C CA . GLY B 1 76 ? -6.539 -14.82 -7.074 1 98.81 76 GLY B CA 1
ATOM 1956 C C . GLY B 1 76 ? -5.832 -13.5 -7.348 1 98.81 76 GLY B C 1
ATOM 1957 O O . GLY B 1 76 ? -6.477 -12.492 -7.621 1 98.81 76 GLY B O 1
ATOM 1958 N N . ARG B 1 77 ? -4.605 -13.461 -7.211 1 98.88 77 ARG B N 1
ATOM 1959 C CA . ARG B 1 77 ? -3.691 -12.344 -7.426 1 98.88 77 ARG B CA 1
ATOM 1960 C C . ARG B 1 77 ? -2.334 -12.836 -7.922 1 98.88 77 ARG B C 1
ATOM 1962 O O . ARG B 1 77 ? -1.854 -13.891 -7.492 1 98.88 77 ARG B O 1
ATOM 1969 N N . THR B 1 78 ? -1.743 -12.141 -8.75 1 98.88 78 THR B N 1
ATOM 1970 C CA . THR B 1 78 ? -0.379 -12.414 -9.188 1 98.88 78 THR B CA 1
ATOM 1971 C C . THR B 1 78 ? 0.328 -11.125 -9.602 1 98.88 78 THR B C 1
ATOM 1973 O O . THR B 1 78 ? -0.255 -10.039 -9.531 1 98.88 78 THR B O 1
ATOM 1976 N N . GLY B 1 79 ? 1.601 -11.258 -9.938 1 98.62 79 GLY B N 1
ATOM 1977 C CA . GLY B 1 79 ? 2.352 -10.102 -10.406 1 98.62 79 GLY B CA 1
ATOM 1978 C C . GLY B 1 79 ? 3.586 -9.812 -9.57 1 98.62 79 GLY B C 1
ATOM 1979 O O . GLY B 1 79 ? 4.133 -10.711 -8.93 1 98.62 79 GLY B O 1
ATOM 1980 N N . LEU B 1 80 ? 3.975 -8.617 -9.625 1 98.56 80 LEU B N 1
ATOM 1981 C CA . LEU B 1 80 ? 5.25 -8.211 -9.047 1 98.56 80 LEU B CA 1
ATOM 1982 C C . LEU B 1 80 ? 5.113 -7.957 -7.547 1 98.56 80 LEU B C 1
ATOM 1984 O O . LEU B 1 80 ? 4.191 -7.262 -7.113 1 98.56 80 LEU B O 1
ATOM 1988 N N . TRP B 1 81 ? 5.934 -8.516 -6.777 1 98.5 81 TRP B N 1
ATOM 1989 C CA . TRP B 1 81 ? 6.215 -8.18 -5.387 1 98.5 81 TRP B CA 1
ATOM 1990 C C . TRP B 1 81 ? 7.695 -7.852 -5.195 1 98.5 81 TRP B C 1
ATOM 1992 O O . TRP B 1 81 ? 8.547 -8.742 -5.266 1 98.5 81 TRP B O 1
ATOM 2002 N N . TRP B 1 82 ? 8.008 -6.57 -4.957 1 98.38 82 TRP B N 1
ATOM 2003 C CA . TRP B 1 82 ? 9.406 -6.148 -4.906 1 98.38 82 TRP B CA 1
ATOM 2004 C C . TRP B 1 82 ? 9.625 -5.133 -3.791 1 98.38 82 TRP B C 1
ATOM 2006 O O . TRP B 1 82 ? 9.961 -3.975 -4.055 1 98.38 82 TRP B O 1
ATOM 2016 N N . PRO B 1 83 ? 9.43 -5.59 -2.529 1 97.88 83 PRO B N 1
ATOM 2017 C CA . PRO B 1 83 ? 9.719 -4.691 -1.408 1 97.88 83 PRO B CA 1
ATOM 2018 C C . PRO B 1 83 ? 11.188 -4.293 -1.334 1 97.88 83 PRO B C 1
ATOM 2020 O O . PRO B 1 83 ? 12.023 -4.852 -2.055 1 97.88 83 PRO B O 1
ATOM 2023 N N . ILE B 1 84 ? 11.453 -3.355 -0.521 1 97.44 84 ILE B N 1
ATOM 2024 C CA . ILE B 1 84 ? 12.75 -2.68 -0.519 1 97.44 84 ILE B CA 1
ATOM 2025 C C . ILE B 1 84 ? 13.836 -3.641 -0.036 1 97.44 84 ILE B C 1
ATOM 2027 O O . ILE B 1 84 ? 15.016 -3.451 -0.333 1 97.44 84 ILE B O 1
ATOM 2031 N N . ASP B 1 85 ? 13.445 -4.68 0.748 1 93.38 85 ASP B N 1
ATOM 2032 C CA . ASP B 1 85 ? 14.43 -5.598 1.321 1 93.38 85 ASP B CA 1
ATOM 2033 C C . ASP B 1 85 ? 14.703 -6.762 0.376 1 93.38 85 ASP B C 1
ATOM 2035 O O . ASP B 1 85 ? 15.453 -7.684 0.72 1 93.38 85 ASP B O 1
ATOM 2039 N N . ARG B 1 86 ? 14.031 -6.781 -0.761 1 93.12 86 ARG B N 1
ATOM 2040 C CA . ARG B 1 86 ? 14.289 -7.797 -1.777 1 93.12 86 ARG B CA 1
ATOM 2041 C C . ARG B 1 86 ? 15.219 -7.262 -2.865 1 93.12 86 ARG B C 1
ATOM 2043 O O . ARG B 1 86 ? 14.977 -6.188 -3.418 1 93.12 86 ARG B O 1
ATOM 2050 N N . GLU B 1 87 ? 16.172 -8 -3.156 1 90.75 87 GLU B N 1
ATOM 2051 C CA . GLU B 1 87 ? 17.172 -7.566 -4.125 1 90.75 87 GLU B CA 1
ATOM 2052 C C . GLU B 1 87 ? 16.656 -7.691 -5.551 1 90.75 87 GLU B C 1
ATOM 2054 O O . GLU B 1 87 ? 17.031 -6.906 -6.426 1 90.75 87 GLU B O 1
ATOM 2059 N N . GLU B 1 88 ? 15.812 -8.664 -5.758 1 95.69 88 GLU B N 1
ATOM 2060 C CA . GLU B 1 88 ? 15.305 -8.945 -7.098 1 95.69 88 GLU B CA 1
ATOM 2061 C C . GLU B 1 88 ? 13.781 -8.914 -7.129 1 95.69 88 GLU B C 1
ATOM 2063 O O . GLU B 1 88 ? 13.125 -9.188 -6.121 1 95.69 88 GLU B O 1
ATOM 2068 N N . PRO B 1 89 ? 13.242 -8.523 -8.328 1 98.06 89 PRO B N 1
ATOM 2069 C CA . PRO B 1 89 ? 11.781 -8.539 -8.453 1 98.06 89 PRO B CA 1
ATOM 2070 C C . PRO B 1 89 ? 11.195 -9.945 -8.344 1 98.06 89 PRO B C 1
ATOM 2072 O O . PRO B 1 89 ? 11.672 -10.875 -9.016 1 98.06 89 PRO B O 1
ATOM 2075 N N . GLU B 1 90 ? 10.203 -10.086 -7.559 1 98.56 90 GLU B N 1
ATOM 2076 C CA . GLU B 1 90 ? 9.555 -11.375 -7.324 1 98.56 90 GLU B CA 1
ATOM 2077 C C . GLU B 1 90 ? 8.273 -11.5 -8.141 1 98.56 90 GLU B C 1
ATOM 2079 O O . GLU B 1 90 ? 7.445 -10.586 -8.148 1 98.56 90 GLU B O 1
ATOM 2084 N N . LEU B 1 91 ? 8.148 -12.555 -8.898 1 98.62 91 LEU B N 1
ATOM 2085 C CA . LEU B 1 91 ? 6.859 -13.008 -9.414 1 98.62 91 LEU B CA 1
ATOM 2086 C C . LEU B 1 91 ? 6.102 -13.805 -8.352 1 98.62 91 LEU B C 1
ATOM 2088 O O . LEU B 1 91 ? 6.527 -14.891 -7.961 1 98.62 91 LEU B O 1
ATOM 2092 N N . SER B 1 92 ? 4.996 -13.312 -7.863 1 98.5 92 SER B N 1
ATOM 2093 C CA . SER B 1 92 ? 4.207 -13.922 -6.797 1 98.5 92 SER B CA 1
ATOM 2094 C C . SER B 1 92 ? 2.795 -14.25 -7.273 1 98.5 92 SER B C 1
ATOM 2096 O O . SER B 1 92 ? 2.299 -13.648 -8.227 1 98.5 92 SER B O 1
ATOM 2098 N N . TRP B 1 93 ? 2.195 -15.25 -6.543 1 98.75 93 TRP B N 1
ATOM 2099 C CA . TRP B 1 93 ? 0.832 -15.594 -6.926 1 98.75 93 TRP B CA 1
ATOM 2100 C C . TRP B 1 93 ? 0.091 -16.25 -5.766 1 98.75 93 TRP B C 1
ATOM 2102 O O . TRP B 1 93 ? 0.716 -16.797 -4.848 1 98.75 93 TRP B O 1
ATOM 2112 N N . VAL B 1 94 ? -1.229 -16.188 -5.809 1 98.69 94 VAL B N 1
ATOM 2113 C CA . VAL B 1 94 ? -2.148 -16.906 -4.934 1 98.69 94 VAL B CA 1
ATOM 2114 C C . VAL B 1 94 ? -3.459 -17.188 -5.672 1 98.69 94 VAL B C 1
ATOM 2116 O O . VAL B 1 94 ? -3.941 -16.328 -6.422 1 98.69 94 VAL B O 1
ATOM 2119 N N . VAL B 1 95 ? -3.951 -18.312 -5.559 1 98.38 95 VAL B N 1
ATOM 2120 C CA . VAL B 1 95 ? -5.289 -18.703 -6.004 1 98.38 95 VAL B CA 1
ATOM 2121 C C . VAL B 1 95 ? -6.18 -18.969 -4.793 1 98.38 95 VAL B C 1
ATOM 2123 O O . VAL B 1 95 ? -5.766 -19.625 -3.842 1 98.38 95 VAL B O 1
ATOM 2126 N N . TYR B 1 96 ? -7.375 -18.422 -4.82 1 98.5 96 TYR B N 1
ATOM 2127 C CA . TYR B 1 96 ? -8.258 -18.5 -3.662 1 98.5 96 TYR B CA 1
ATOM 2128 C C . TYR B 1 96 ? -8.906 -19.891 -3.559 1 98.5 96 TYR B C 1
ATOM 2130 O O . TYR B 1 96 ? -8.867 -20.672 -4.512 1 98.5 96 TYR B O 1
ATOM 2138 N N . ASP B 1 97 ? -9.477 -20.125 -2.365 1 97.38 97 ASP B N 1
ATOM 2139 C CA . ASP B 1 97 ? -10.125 -21.406 -2.076 1 97.38 97 ASP B CA 1
ATOM 2140 C C . ASP B 1 97 ? -11.234 -21.703 -3.082 1 97.38 97 ASP B C 1
ATOM 2142 O O . ASP B 1 97 ? -12.016 -20.812 -3.426 1 97.38 97 ASP B O 1
ATOM 2146 N N . GLY B 1 98 ? -11.25 -22.938 -3.539 1 96.56 98 GLY B N 1
ATOM 2147 C CA . GLY B 1 98 ? -12.32 -23.359 -4.434 1 96.56 98 GLY B CA 1
ATOM 2148 C C . GLY B 1 98 ? -11.953 -23.234 -5.898 1 96.56 98 GLY B C 1
ATOM 2149 O O . GLY B 1 98 ? -12.672 -23.75 -6.766 1 96.56 98 GLY B O 1
ATOM 2150 N N . PHE B 1 99 ? -10.805 -22.656 -6.168 1 97.31 99 PHE B N 1
ATOM 2151 C CA . PHE B 1 99 ? -10.445 -22.438 -7.562 1 97.31 99 PHE B CA 1
ATOM 2152 C C . PHE B 1 99 ? -9.156 -23.172 -7.914 1 97.31 99 PHE B C 1
ATOM 2154 O O . PHE B 1 99 ? -8.594 -22.969 -8.992 1 97.31 99 PHE B O 1
ATOM 2161 N N . GLU B 1 100 ? -8.75 -24.031 -7.047 1 94.5 100 GLU B N 1
ATOM 2162 C CA . GLU B 1 100 ? -7.527 -24.797 -7.254 1 94.5 100 GLU B CA 1
ATOM 2163 C C . GLU B 1 100 ? -7.762 -25.953 -8.234 1 94.5 100 GLU B C 1
ATOM 2165 O O . GLU B 1 100 ? -8.906 -26.359 -8.445 1 94.5 100 GLU B O 1
ATOM 2170 N N . GLY B 1 101 ? -6.672 -26.344 -8.82 1 94.56 101 GLY B N 1
ATOM 2171 C CA . GLY B 1 101 ? -6.746 -27.547 -9.648 1 94.56 101 GLY B CA 1
ATOM 2172 C C . GLY B 1 101 ? -7.367 -27.281 -11.008 1 94.56 101 GLY B C 1
ATOM 2173 O O . GLY B 1 101 ? -7.656 -28.219 -11.75 1 94.56 101 GLY B O 1
ATOM 2174 N N . ARG B 1 102 ? -7.531 -26.062 -11.375 1 95.88 102 ARG B N 1
ATOM 2175 C CA . ARG B 1 102 ? -8.18 -25.703 -12.633 1 95.88 102 ARG B CA 1
ATOM 2176 C C . ARG B 1 102 ? -7.176 -25.141 -13.633 1 95.88 102 ARG B C 1
ATOM 2178 O O . ARG B 1 102 ? -7.535 -24.812 -14.766 1 95.88 102 ARG B O 1
ATOM 2185 N N . GLY B 1 103 ? -5.98 -24.953 -13.195 1 97.62 103 GLY B N 1
ATOM 2186 C CA . GLY B 1 103 ? -4.957 -24.406 -14.062 1 97.62 103 GLY B CA 1
ATOM 2187 C C . GLY B 1 103 ? -4.953 -22.875 -14.078 1 97.62 103 GLY B C 1
ATOM 2188 O O . GLY B 1 103 ? -4.27 -22.266 -14.906 1 97.62 103 GLY B O 1
ATOM 2189 N N . TYR B 1 104 ? -5.711 -22.25 -13.203 1 98.38 104 TYR B N 1
ATOM 2190 C CA . TYR B 1 104 ? -5.832 -20.797 -13.164 1 98.38 104 TYR B CA 1
ATOM 2191 C C . TYR B 1 104 ? -4.504 -20.156 -12.797 1 98.38 104 TYR B C 1
ATOM 2193 O O . TYR B 1 104 ? -4.125 -19.125 -13.359 1 98.38 104 TYR B O 1
ATOM 2201 N N . ALA B 1 105 ? -3.797 -20.75 -11.859 1 98.5 105 ALA B N 1
ATOM 2202 C CA . ALA B 1 105 ? -2.51 -20.188 -11.453 1 98.5 105 ALA B CA 1
ATOM 2203 C C . ALA B 1 105 ? -1.538 -20.141 -12.633 1 98.5 105 ALA B C 1
ATOM 2205 O O . ALA B 1 105 ? -0.954 -19.094 -12.922 1 98.5 105 ALA B O 1
ATOM 2206 N N . HIS B 1 106 ? -1.437 -21.281 -13.234 1 98.62 106 HIS B N 1
ATOM 2207 C CA . HIS B 1 106 ? -0.521 -21.344 -14.367 1 98.62 106 HIS B CA 1
ATOM 2208 C C . HIS B 1 106 ? -0.898 -20.328 -15.438 1 98.62 106 HIS B C 1
ATOM 2210 O O . HIS B 1 106 ? -0.035 -19.609 -15.953 1 98.62 106 HIS B O 1
ATOM 2216 N N . GLU B 1 107 ? -2.156 -20.281 -15.797 1 98.75 107 GLU B N 1
ATOM 2217 C CA . GLU B 1 107 ? -2.664 -19.359 -16.812 1 98.75 107 GLU B CA 1
ATOM 2218 C C . GLU B 1 107 ? -2.4 -17.906 -16.438 1 98.75 107 GLU B C 1
ATOM 2220 O O . GLU B 1 107 ? -1.86 -17.141 -17.234 1 98.75 107 GLU B O 1
ATOM 2225 N N . ALA B 1 108 ? -2.693 -17.5 -15.258 1 98.88 108 ALA B N 1
ATOM 2226 C CA . ALA B 1 108 ? -2.561 -16.125 -14.789 1 98.88 108 ALA B CA 1
ATOM 2227 C C . ALA B 1 108 ? -1.092 -15.734 -14.648 1 98.88 108 ALA B C 1
ATOM 2229 O O . ALA B 1 108 ? -0.686 -14.664 -15.102 1 98.88 108 ALA B O 1
ATOM 2230 N N . VAL B 1 109 ? -0.306 -16.594 -14.023 1 98.81 109 VAL B N 1
ATOM 2231 C CA . VAL B 1 109 ? 1.086 -16.281 -13.719 1 98.81 109 VAL B CA 1
ATOM 2232 C C . VAL B 1 109 ? 1.894 -16.203 -15.008 1 98.81 109 VAL B C 1
ATOM 2234 O O . VAL B 1 109 ? 2.76 -15.328 -15.148 1 98.81 109 VAL B O 1
ATOM 2237 N N . SER B 1 110 ? 1.603 -17.062 -15.93 1 98.56 110 SER B N 1
ATOM 2238 C CA . SER B 1 110 ? 2.266 -17 -17.234 1 98.56 110 SER B CA 1
ATOM 2239 C C . SER B 1 110 ? 1.996 -15.672 -17.922 1 98.56 110 SER B C 1
ATOM 2241 O O . SER B 1 110 ? 2.918 -15.039 -18.453 1 98.56 110 SER B O 1
ATOM 2243 N N . ALA B 1 111 ? 0.745 -15.258 -17.922 1 98.62 111 ALA B N 1
ATOM 2244 C CA . ALA B 1 111 ? 0.356 -14.008 -18.578 1 98.62 111 ALA B CA 1
ATOM 2245 C C . ALA B 1 111 ? 1.014 -12.812 -17.891 1 98.62 111 ALA B C 1
ATOM 2247 O O . ALA B 1 111 ? 1.519 -11.906 -18.562 1 98.62 111 ALA B O 1
ATOM 2248 N N . ALA B 1 112 ? 1.021 -12.797 -16.578 1 98.62 112 ALA B N 1
ATOM 2249 C CA . ALA B 1 112 ? 1.638 -11.711 -15.828 1 98.62 112 ALA B CA 1
ATOM 2250 C C . ALA B 1 112 ? 3.143 -11.656 -16.078 1 98.62 112 ALA B C 1
ATOM 2252 O O . ALA B 1 112 ? 3.699 -10.578 -16.312 1 98.62 112 ALA B O 1
ATOM 2253 N N . ARG B 1 113 ? 3.754 -12.82 -15.977 1 98.31 113 ARG B N 1
ATOM 2254 C CA . ARG B 1 113 ? 5.191 -12.898 -16.203 1 98.31 113 ARG B CA 1
ATOM 2255 C C . ARG B 1 113 ? 5.555 -12.352 -17.594 1 98.31 113 ARG B C 1
ATOM 2257 O O . ARG B 1 113 ? 6.488 -11.555 -17.719 1 98.31 113 ARG B O 1
ATOM 2264 N N . ASP B 1 114 ? 4.832 -12.805 -18.578 1 97.31 114 ASP B N 1
ATOM 2265 C CA . ASP B 1 114 ? 5.09 -12.359 -19.953 1 97.31 114 ASP B CA 1
ATOM 2266 C C . ASP B 1 114 ? 4.961 -10.836 -20.062 1 97.31 114 ASP B C 1
ATOM 2268 O O . ASP B 1 114 ? 5.809 -10.18 -20.672 1 97.31 114 ASP B O 1
ATOM 2272 N N . TRP B 1 115 ? 3.932 -10.328 -19.547 1 97.75 115 TRP B N 1
ATOM 2273 C CA . TRP B 1 115 ? 3.73 -8.883 -19.609 1 97.75 115 TRP B CA 1
ATOM 2274 C C . TRP B 1 115 ? 4.863 -8.148 -18.891 1 97.75 115 TRP B C 1
ATOM 2276 O O . TRP B 1 115 ? 5.402 -7.172 -19.422 1 97.75 115 TRP B O 1
ATOM 2286 N N . MET B 1 116 ? 5.199 -8.594 -17.625 1 97.44 116 MET B N 1
ATOM 2287 C CA . MET B 1 116 ? 6.219 -7.938 -16.828 1 97.44 116 MET B CA 1
ATOM 2288 C C . MET B 1 116 ? 7.562 -7.918 -17.547 1 97.44 116 MET B C 1
ATOM 2290 O O . MET B 1 116 ? 8.305 -6.938 -17.469 1 97.44 116 MET B O 1
ATOM 2294 N N . MET B 1 117 ? 7.828 -8.938 -18.219 1 96.19 117 MET B N 1
ATOM 2295 C CA . MET B 1 117 ? 9.117 -9.039 -18.906 1 96.19 117 MET B CA 1
ATOM 2296 C C . MET B 1 117 ? 9.094 -8.258 -20.219 1 96.19 117 MET B C 1
ATOM 2298 O O . MET B 1 117 ? 10.039 -7.535 -20.531 1 96.19 117 MET B O 1
ATOM 2302 N N . ARG B 1 118 ? 8.047 -8.32 -20.953 1 94.69 118 ARG B N 1
ATOM 2303 C CA . ARG B 1 118 ? 7.992 -7.719 -22.297 1 94.69 118 ARG B CA 1
ATOM 2304 C C . ARG B 1 118 ? 7.641 -6.234 -22.203 1 94.69 118 ARG B C 1
ATOM 2306 O O . ARG B 1 118 ? 8.203 -5.418 -22.938 1 94.69 118 ARG B O 1
ATOM 2313 N N . ARG B 1 119 ? 6.754 -5.906 -21.359 1 93.56 119 ARG B N 1
ATOM 2314 C CA . ARG B 1 119 ? 6.242 -4.539 -21.312 1 93.56 119 ARG B CA 1
ATOM 2315 C C . ARG B 1 119 ? 6.73 -3.809 -20.078 1 93.56 119 ARG B C 1
ATOM 2317 O O . ARG B 1 119 ? 6.941 -2.594 -20.094 1 93.56 119 ARG B O 1
ATOM 2324 N N . GLY B 1 120 ? 6.902 -4.551 -19.031 1 93.56 120 GLY B N 1
ATOM 2325 C CA . GLY B 1 120 ? 7.359 -3.947 -17.797 1 93.56 120 GLY B CA 1
ATOM 2326 C C . GLY B 1 120 ? 8.852 -3.68 -17.781 1 93.56 120 GLY B C 1
ATOM 2327 O O . GLY B 1 120 ? 9.352 -2.967 -16.906 1 93.56 120 GLY B O 1
ATOM 2328 N N . GLY B 1 121 ? 9.523 -4.359 -18.641 1 93.31 121 GLY B N 1
ATOM 2329 C CA . GLY B 1 121 ? 10.953 -4.125 -18.766 1 93.31 121 GLY B CA 1
ATOM 2330 C C . GLY B 1 121 ? 11.781 -4.898 -17.766 1 93.31 121 GLY B C 1
ATOM 2331 O O . GLY B 1 121 ? 12.961 -4.598 -17.547 1 93.31 121 GLY B O 1
ATOM 2332 N N . LEU B 1 122 ? 11.188 -5.832 -17.109 1 95.31 122 LEU B N 1
ATOM 2333 C CA . LEU B 1 122 ? 11.93 -6.668 -16.172 1 95.31 122 LEU B CA 1
ATOM 2334 C C . LEU B 1 122 ? 12.633 -7.809 -16.906 1 95.31 122 LEU B C 1
ATOM 2336 O O . LEU B 1 122 ? 12.062 -8.43 -17.797 1 95.31 122 LEU B O 1
ATOM 2340 N N . THR B 1 123 ? 13.875 -8.07 -16.547 1 92.31 123 THR B N 1
ATOM 2341 C CA . THR B 1 123 ? 14.633 -9.102 -17.234 1 92.31 123 THR B CA 1
ATOM 2342 C C . THR B 1 123 ? 14.945 -10.266 -16.297 1 92.31 123 THR B C 1
ATOM 2344 O O . THR B 1 123 ? 15.328 -11.344 -16.75 1 92.31 123 THR B O 1
ATOM 2347 N N . ARG B 1 124 ? 14.82 -9.992 -15.07 1 94.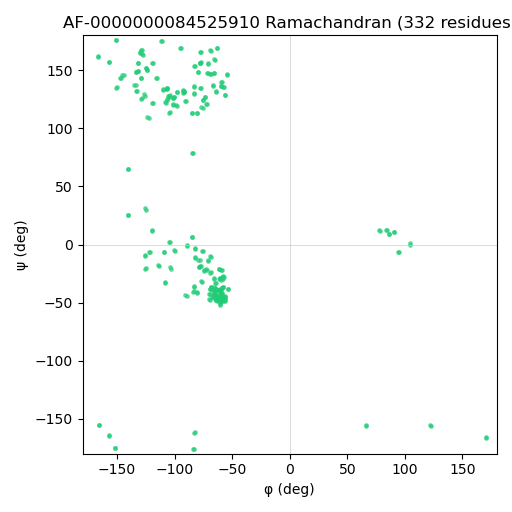31 124 ARG B N 1
ATOM 2348 C CA . ARG B 1 124 ? 15.047 -11.008 -14.047 1 94.31 124 ARG B CA 1
ATOM 2349 C C . ARG B 1 124 ? 13.852 -11.109 -13.102 1 94.31 124 ARG B C 1
ATOM 2351 O O . ARG B 1 124 ? 13.305 -10.094 -12.672 1 94.31 124 ARG B O 1
ATOM 2358 N N . LEU B 1 125 ? 13.445 -12.328 -12.961 1 97.94 125 LEU B N 1
ATOM 2359 C CA . LEU B 1 125 ? 12.359 -12.609 -12.023 1 97.94 125 LEU B CA 1
ATOM 2360 C C . LEU B 1 125 ? 12.68 -13.828 -11.172 1 97.94 125 LEU B C 1
ATOM 2362 O O . LEU B 1 125 ? 13.211 -14.82 -11.68 1 97.94 125 LEU B O 1
ATOM 2366 N N . VAL B 1 126 ? 12.391 -13.711 -9.945 1 98.56 126 VAL B N 1
ATOM 2367 C CA . VAL B 1 126 ? 12.516 -14.844 -9.039 1 98.56 126 VAL B CA 1
ATOM 2368 C C . VAL B 1 126 ? 11.211 -15.047 -8.273 1 98.56 126 VAL B C 1
ATOM 2370 O O . VAL B 1 126 ? 10.32 -14.195 -8.312 1 98.56 126 VAL B O 1
ATOM 2373 N N . SER B 1 127 ? 11.039 -16.172 -7.695 1 98.56 127 SER B N 1
ATOM 2374 C CA . SER B 1 127 ? 9.992 -16.438 -6.723 1 98.56 127 SER B CA 1
ATOM 2375 C C . SER B 1 127 ? 10.562 -17.062 -5.453 1 98.56 127 SER B C 1
ATOM 2377 O O . SER B 1 127 ? 11.523 -17.844 -5.52 1 98.56 127 SER B O 1
ATOM 2379 N N . TYR B 1 128 ? 10.047 -16.734 -4.328 1 97.44 128 TYR B N 1
ATOM 2380 C CA . TYR B 1 128 ? 10.383 -17.312 -3.035 1 97.44 128 TYR B CA 1
ATOM 2381 C C . TYR B 1 128 ? 9.297 -18.281 -2.564 1 97.44 128 TYR B C 1
ATOM 2383 O O . TYR B 1 128 ? 8.172 -17.859 -2.273 1 97.44 128 TYR B O 1
ATOM 2391 N N . ILE B 1 129 ? 9.641 -19.547 -2.486 1 98.25 129 ILE B N 1
ATOM 2392 C CA . ILE B 1 129 ? 8.625 -20.562 -2.223 1 98.25 129 ILE B CA 1
ATOM 2393 C C . ILE B 1 129 ? 9.07 -21.453 -1.063 1 98.25 129 ILE B C 1
ATOM 2395 O O . ILE B 1 129 ? 10.172 -22 -1.081 1 98.25 129 ILE B O 1
ATOM 2399 N N . ALA B 1 130 ? 8.188 -21.547 -0.028 1 97.25 130 ALA B N 1
ATOM 2400 C CA . ALA B 1 130 ? 8.461 -22.5 1.045 1 97.25 130 ALA B CA 1
ATOM 2401 C C . ALA B 1 130 ? 8.562 -23.922 0.502 1 97.25 130 ALA B C 1
ATOM 2403 O O . ALA B 1 130 ? 7.734 -24.344 -0.31 1 97.25 130 ALA B O 1
ATOM 2404 N N . PRO B 1 131 ? 9.516 -24.688 1.018 1 96.75 131 PRO B N 1
ATOM 2405 C CA . PRO B 1 131 ? 9.656 -26.062 0.545 1 96.75 131 PRO B CA 1
ATOM 2406 C C . PRO B 1 131 ? 8.391 -26.891 0.749 1 96.75 131 PRO B C 1
ATOM 2408 O O . PRO B 1 131 ? 8.117 -27.812 -0.025 1 96.75 131 PRO B O 1
ATOM 2411 N N . GLU B 1 132 ? 7.605 -26.578 1.715 1 96 132 GLU B N 1
ATOM 2412 C CA . GLU B 1 132 ? 6.391 -27.312 2.045 1 96 132 GLU B CA 1
ATOM 2413 C C . GLU B 1 132 ? 5.242 -26.938 1.117 1 96 132 GLU B C 1
ATOM 2415 O O . GLU B 1 132 ? 4.207 -27.609 1.092 1 96 132 GLU B O 1
ATOM 2420 N N . ASN B 1 133 ? 5.426 -25.859 0.367 1 97.19 133 ASN B N 1
ATOM 2421 C CA . ASN B 1 133 ? 4.391 -25.422 -0.564 1 97.19 133 ASN B CA 1
ATOM 2422 C C . ASN B 1 133 ? 4.492 -26.156 -1.898 1 97.19 133 ASN B C 1
ATOM 2424 O O . ASN B 1 133 ? 4.883 -25.562 -2.908 1 97.19 133 ASN B O 1
ATOM 2428 N N . VAL B 1 134 ? 4.012 -27.359 -1.899 1 96.81 134 VAL B N 1
ATOM 2429 C CA . VAL B 1 134 ? 4.207 -28.281 -3.01 1 96.81 134 VAL B CA 1
ATOM 2430 C C . VAL B 1 134 ? 3.502 -27.75 -4.254 1 96.81 134 VAL B C 1
ATOM 2432 O O . VAL B 1 134 ? 4.023 -27.859 -5.367 1 96.81 134 VAL B O 1
ATOM 2435 N N . ARG B 1 135 ? 2.389 -27.172 -4.086 1 96.44 135 ARG B N 1
ATOM 2436 C CA . ARG B 1 135 ? 1.628 -26.641 -5.219 1 96.44 135 ARG B CA 1
ATOM 2437 C C . ARG B 1 135 ? 2.389 -25.531 -5.926 1 96.44 135 ARG B C 1
ATOM 2439 O O . ARG B 1 135 ? 2.482 -25.516 -7.152 1 96.44 135 ARG B O 1
ATOM 2446 N N . SER B 1 136 ? 2.936 -24.578 -5.207 1 98.31 136 SER B N 1
ATOM 2447 C CA . SER B 1 136 ? 3.68 -23.469 -5.801 1 98.31 136 SER B CA 1
ATOM 2448 C C . SER B 1 136 ? 4.992 -23.953 -6.414 1 98.31 136 SER B C 1
ATOM 2450 O O . SER B 1 136 ? 5.422 -23.438 -7.453 1 98.31 136 SER B O 1
ATOM 2452 N N . ARG B 1 137 ? 5.594 -24.922 -5.738 1 98.25 137 ARG B N 1
ATOM 2453 C CA . ARG B 1 137 ? 6.809 -25.5 -6.301 1 98.25 137 ARG B CA 1
ATOM 2454 C C . ARG B 1 137 ? 6.543 -26.109 -7.672 1 98.25 137 ARG B C 1
ATOM 2456 O O . ARG B 1 137 ? 7.293 -25.875 -8.617 1 98.25 137 ARG B O 1
ATOM 2463 N N . ARG B 1 138 ? 5.523 -26.891 -7.746 1 98.19 138 ARG B N 1
ATOM 2464 C CA . ARG B 1 138 ? 5.16 -27.547 -9.008 1 98.19 138 ARG B CA 1
ATOM 2465 C C . ARG B 1 138 ? 4.891 -26.5 -10.094 1 98.19 138 ARG B C 1
ATOM 2467 O O . ARG B 1 138 ? 5.277 -26.703 -11.25 1 98.19 138 ARG B O 1
ATOM 2474 N N . LEU B 1 139 ? 4.191 -25.422 -9.742 1 98.56 139 LEU B N 1
ATOM 2475 C CA . LEU B 1 139 ? 3.928 -24.359 -10.711 1 98.56 139 LEU B CA 1
ATOM 2476 C C . LEU B 1 139 ? 5.227 -23.719 -11.172 1 98.56 139 LEU B C 1
ATOM 2478 O O . LEU B 1 139 ? 5.406 -23.469 -12.367 1 98.56 139 LEU B O 1
ATOM 2482 N N . ALA B 1 140 ? 6.125 -23.422 -10.242 1 98.69 140 ALA B N 1
ATOM 2483 C CA . ALA B 1 140 ? 7.414 -22.844 -10.609 1 98.69 140 ALA B CA 1
ATOM 2484 C C . ALA B 1 140 ? 8.156 -23.734 -11.602 1 98.69 140 ALA B C 1
ATOM 2486 O O . ALA B 1 140 ? 8.695 -23.25 -12.602 1 98.69 140 ALA B O 1
ATOM 2487 N N . GLU B 1 141 ? 8.125 -25.016 -11.297 1 98.5 141 GLU B N 1
ATOM 2488 C CA . GLU B 1 141 ? 8.75 -25.984 -12.195 1 98.5 141 GLU B CA 1
ATOM 2489 C C . GLU B 1 1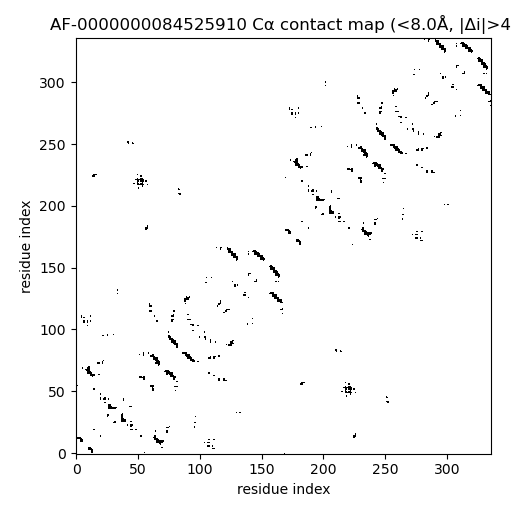41 ? 8.094 -25.938 -13.578 1 98.5 141 GLU B C 1
ATOM 2491 O O . GLU B 1 141 ? 8.789 -25.922 -14.594 1 98.5 141 GLU B O 1
ATOM 2496 N N . ARG B 1 142 ? 6.824 -25.969 -13.57 1 98.12 142 ARG B N 1
ATOM 2497 C CA . ARG B 1 142 ? 6.074 -25.953 -14.82 1 98.12 142 ARG B CA 1
ATOM 2498 C C . ARG B 1 142 ? 6.379 -24.688 -15.625 1 98.12 142 ARG B C 1
ATOM 2500 O O . ARG B 1 142 ? 6.355 -24.719 -16.859 1 98.12 142 ARG B O 1
ATOM 2507 N N . LEU B 1 143 ? 6.68 -23.609 -14.984 1 97.94 143 LEU B N 1
ATOM 2508 C CA . LEU B 1 143 ? 6.98 -22.328 -15.617 1 97.94 143 LEU B CA 1
ATOM 2509 C C . LEU B 1 143 ? 8.43 -22.281 -16.078 1 97.94 143 LEU B C 1
ATOM 2511 O O . LEU B 1 143 ? 8.867 -21.297 -16.672 1 97.94 143 LEU B O 1
ATOM 2515 N N . GLY B 1 144 ? 9.18 -23.297 -15.781 1 98.25 144 GLY B N 1
ATOM 2516 C CA . GLY B 1 144 ? 10.562 -23.391 -16.219 1 98.25 144 GLY B CA 1
ATOM 2517 C C . GLY B 1 144 ? 11.547 -22.797 -15.227 1 98.25 144 GLY B C 1
ATOM 2518 O O . GLY B 1 144 ? 12.727 -22.625 -15.539 1 98.25 144 GLY B O 1
ATOM 2519 N N . ALA B 1 145 ? 11.086 -22.484 -14.047 1 98.62 145 ALA B N 1
ATOM 2520 C CA . ALA B 1 145 ? 11.984 -21.938 -13.031 1 98.62 145 ALA B CA 1
ATOM 2521 C C . ALA B 1 145 ? 12.812 -23.047 -12.391 1 98.62 145 ALA B C 1
ATOM 2523 O O . ALA B 1 145 ? 12.414 -24.203 -12.375 1 98.62 145 ALA B O 1
ATOM 2524 N N . VAL B 1 146 ? 13.984 -22.594 -11.836 1 98.44 146 VAL B N 1
ATOM 2525 C CA . VAL B 1 146 ? 14.883 -23.547 -11.172 1 98.44 146 VAL B CA 1
ATOM 2526 C C . VAL B 1 146 ? 15.297 -23 -9.812 1 98.44 146 VAL B C 1
ATOM 2528 O O . VAL B 1 146 ? 15.422 -21.781 -9.633 1 98.44 146 VAL B O 1
ATOM 2531 N N . ILE B 1 147 ? 15.539 -23.906 -8.883 1 98.44 147 ILE B N 1
ATOM 2532 C CA . ILE B 1 147 ? 16 -23.484 -7.57 1 98.44 147 ILE B CA 1
ATOM 2533 C C . ILE B 1 147 ? 17.453 -23.016 -7.668 1 98.44 147 ILE B C 1
ATOM 2535 O O . ILE B 1 147 ? 18.328 -23.75 -8.141 1 98.44 147 ILE B O 1
ATOM 2539 N N . GLU B 1 148 ? 17.625 -21.844 -7.312 1 98 148 GLU B N 1
ATOM 2540 C CA . GLU B 1 148 ? 18.969 -21.312 -7.277 1 98 148 GLU B CA 1
ATOM 2541 C C . GLU B 1 148 ? 19.625 -21.547 -5.918 1 98 148 GLU B C 1
ATOM 2543 O O . GLU B 1 148 ? 20.797 -21.953 -5.844 1 98 148 GLU B O 1
ATOM 2548 N N . ARG B 1 149 ? 18.906 -21.312 -4.848 1 97.38 149 ARG B N 1
ATOM 2549 C CA . ARG B 1 149 ? 19.422 -21.516 -3.498 1 97.38 149 ARG B CA 1
ATOM 2550 C C . ARG B 1 149 ? 18.297 -21.484 -2.471 1 97.38 149 ARG B C 1
ATOM 2552 O O . ARG B 1 149 ? 17.203 -21.016 -2.758 1 97.38 149 ARG B O 1
ATOM 2559 N N . ARG B 1 150 ? 18.656 -22.047 -1.3 1 96.81 150 ARG B N 1
ATOM 2560 C CA . ARG B 1 150 ? 17.797 -21.922 -0.134 1 96.81 150 ARG B CA 1
ATOM 2561 C C . ARG B 1 150 ? 18.172 -20.719 0.711 1 96.81 150 ARG B C 1
ATOM 2563 O O . ARG B 1 150 ? 19.359 -20.469 0.93 1 96.81 150 ARG B O 1
ATOM 2570 N N . ILE B 1 151 ? 17.234 -19.953 1.07 1 95.12 151 ILE B N 1
ATOM 2571 C CA . ILE B 1 151 ? 17.453 -18.781 1.928 1 95.12 151 ILE B CA 1
ATOM 2572 C C . ILE B 1 151 ? 16.969 -19.094 3.342 1 95.12 151 ILE B C 1
ATOM 2574 O O . ILE B 1 151 ? 15.812 -19.5 3.537 1 95.12 151 ILE B O 1
ATOM 2578 N N . GLU B 1 152 ? 17.828 -18.859 4.312 1 92.94 152 GLU B N 1
ATOM 2579 C CA . GLU B 1 152 ? 17.5 -19.078 5.723 1 92.94 152 GLU B CA 1
ATOM 2580 C C . GLU B 1 152 ? 17.297 -17.766 6.461 1 92.94 152 GLU B C 1
ATOM 2582 O O . GLU B 1 152 ? 18.016 -16.797 6.211 1 92.94 152 GLU B O 1
ATOM 2587 N N . TYR B 1 153 ? 16.297 -17.703 7.215 1 86.38 153 TYR B N 1
ATOM 2588 C CA . TYR B 1 153 ? 16 -16.562 8.07 1 86.38 153 TYR B CA 1
ATOM 2589 C C . TYR B 1 153 ? 16.078 -16.953 9.539 1 86.38 153 TYR B C 1
ATOM 2591 O O . TYR B 1 153 ? 15.836 -18.109 9.898 1 86.38 153 TYR B O 1
ATOM 2599 N N . PRO B 1 154 ? 16.531 -16.156 10.453 1 86.31 154 PRO B N 1
ATOM 2600 C CA . PRO B 1 154 ? 16.641 -16.516 11.867 1 86.31 154 PRO B CA 1
ATOM 2601 C C . PRO B 1 154 ? 15.305 -16.953 12.477 1 86.31 154 PRO B C 1
ATOM 2603 O O . PRO B 1 154 ? 15.258 -17.938 13.227 1 86.31 154 PRO B O 1
ATOM 2606 N N . ASN B 1 155 ? 14.203 -16.312 12.281 1 85.56 155 ASN B N 1
ATOM 2607 C CA . ASN B 1 155 ? 12.945 -16.594 12.969 1 85.56 155 ASN B CA 1
ATOM 2608 C C . ASN B 1 155 ? 11.812 -16.844 11.984 1 85.56 155 ASN B C 1
ATOM 2610 O O . ASN B 1 155 ? 10.648 -16.578 12.289 1 85.56 155 ASN B O 1
ATOM 2614 N N . ARG B 1 156 ? 12.242 -17.406 10.852 1 83.69 156 ARG B N 1
ATOM 2615 C CA . ARG B 1 156 ? 11.234 -17.734 9.852 1 83.69 156 ARG B CA 1
ATOM 2616 C C . ARG B 1 156 ? 11.617 -19.016 9.102 1 83.69 156 ARG B C 1
ATOM 2618 O O . ARG B 1 156 ? 12.797 -19.344 8.992 1 83.69 156 ARG B O 1
ATOM 2625 N N . PRO B 1 157 ? 10.641 -19.781 8.727 1 88.81 157 PRO B N 1
ATOM 2626 C CA . PRO B 1 157 ? 10.977 -20.953 7.906 1 88.81 157 PRO B CA 1
ATOM 2627 C C . PRO B 1 157 ? 11.773 -20.578 6.656 1 88.81 157 PRO B C 1
ATOM 2629 O O . PRO B 1 157 ? 11.609 -19.484 6.117 1 88.81 157 PRO B O 1
ATOM 2632 N N . PRO B 1 158 ? 12.594 -21.453 6.328 1 94.19 158 PRO B N 1
ATOM 2633 C CA . PRO B 1 158 ? 13.367 -21.172 5.113 1 94.19 158 PRO B CA 1
ATOM 2634 C C . PRO B 1 158 ? 12.5 -21.141 3.857 1 94.19 158 PRO B C 1
ATOM 2636 O O . PRO B 1 158 ? 11.383 -21.656 3.861 1 94.19 158 PRO B O 1
ATOM 2639 N N . VAL B 1 159 ? 13.062 -20.469 2.826 1 96.56 159 VAL B N 1
ATOM 2640 C CA . VAL B 1 159 ? 12.406 -20.453 1.522 1 96.56 159 VAL B CA 1
ATOM 2641 C C . VAL B 1 159 ? 13.43 -20.75 0.427 1 96.56 159 VAL B C 1
ATOM 2643 O O . VAL B 1 159 ? 14.625 -20.469 0.593 1 96.56 159 VAL B O 1
ATOM 2646 N N . ASP B 1 160 ? 12.93 -21.375 -0.576 1 98.19 160 ASP B N 1
ATOM 2647 C CA . ASP B 1 160 ? 13.758 -21.594 -1.759 1 98.19 160 ASP B CA 1
ATOM 2648 C C . ASP B 1 160 ? 13.586 -20.453 -2.766 1 98.19 160 ASP B C 1
ATOM 2650 O O . ASP B 1 160 ? 12.461 -20.031 -3.051 1 98.19 160 ASP B O 1
ATOM 2654 N N . LEU B 1 161 ? 14.695 -19.922 -3.26 1 98.38 161 LEU B N 1
ATOM 2655 C CA . LEU B 1 161 ? 14.68 -18.938 -4.34 1 98.38 161 LEU B CA 1
ATOM 2656 C C . LEU B 1 161 ? 14.633 -19.625 -5.699 1 98.38 161 LEU B C 1
ATOM 2658 O O . LEU B 1 161 ? 15.555 -20.359 -6.062 1 98.38 161 LEU B O 1
ATOM 2662 N N . TRP B 1 162 ? 13.523 -19.438 -6.371 1 98.69 162 TRP B N 1
ATOM 2663 C CA . TRP B 1 162 ? 13.32 -19.984 -7.707 1 98.69 162 TRP B CA 1
ATOM 2664 C C . TRP B 1 162 ? 13.594 -18.938 -8.773 1 98.69 162 TRP B C 1
ATOM 2666 O O . TRP B 1 162 ? 12.945 -17.891 -8.805 1 98.69 162 TRP B O 1
ATOM 2676 N N . ARG B 1 163 ? 14.57 -19.172 -9.672 1 98.5 163 ARG B N 1
ATOM 2677 C CA . ARG B 1 163 ? 14.883 -18.266 -10.766 1 98.5 163 ARG B CA 1
ATOM 2678 C C . ARG B 1 163 ? 14.07 -18.609 -12.008 1 98.5 163 ARG B C 1
ATOM 2680 O O . ARG B 1 163 ? 14.133 -19.734 -12.508 1 98.5 163 ARG B O 1
ATOM 2687 N N . HIS B 1 164 ? 13.328 -17.609 -12.5 1 98.38 164 HIS B N 1
ATOM 2688 C CA . HIS B 1 164 ? 12.547 -17.812 -13.719 1 98.38 164 HIS B CA 1
ATOM 2689 C C . HIS B 1 164 ? 13.414 -17.609 -14.953 1 98.38 164 HIS B C 1
ATOM 2691 O O . HIS B 1 164 ? 14.383 -16.859 -14.93 1 98.38 164 HIS B O 1
ATOM 2697 N N . PRO B 1 165 ? 13 -18.266 -16.031 1 96.25 165 PRO B N 1
ATOM 2698 C CA . PRO B 1 165 ? 13.734 -18.062 -17.281 1 96.25 165 PRO B CA 1
ATOM 2699 C C . PRO B 1 165 ? 13.602 -16.625 -17.797 1 96.25 165 PRO B C 1
ATOM 2701 O O . PRO B 1 165 ? 12.57 -15.984 -17.609 1 96.25 165 PRO B O 1
ATOM 2704 N N . GLU B 1 166 ? 14.664 -16.141 -18.453 1 89.12 166 GLU B N 1
ATOM 2705 C CA . GLU B 1 166 ? 14.609 -14.828 -19.094 1 89.12 166 GLU B CA 1
ATOM 2706 C C . GLU B 1 166 ? 13.664 -14.82 -20.281 1 89.12 166 GLU B C 1
ATOM 2708 O O . GLU B 1 166 ? 13.391 -15.875 -20.875 1 89.12 166 GLU B O 1
ATOM 2713 N N . ALA B 1 167 ? 13.055 -13.672 -20.453 1 76.38 167 ALA B N 1
ATOM 2714 C CA . ALA B 1 167 ? 12.18 -13.57 -21.609 1 76.38 167 ALA B CA 1
ATOM 2715 C C . ALA B 1 167 ? 12.938 -13.898 -22.891 1 76.38 167 ALA B C 1
ATOM 2717 O O . ALA B 1 167 ? 14.125 -13.594 -23.016 1 76.38 167 ALA B O 1
ATOM 2718 N N . ALA B 1 168 ? 12.305 -14.852 -23.688 1 61.69 168 ALA B N 1
ATOM 2719 C CA . ALA B 1 168 ? 12.898 -15.164 -24.984 1 61.69 168 ALA B CA 1
ATOM 2720 C C . ALA B 1 168 ? 12.93 -13.938 -25.891 1 61.69 168 ALA B C 1
ATOM 2722 O O . ALA B 1 168 ? 12.047 -13.086 -25.812 1 61.69 168 ALA B O 1
#

Radius of gyration: 21.03 Å; Cα contacts (8 Å, |Δi|>4): 671; chains: 2; bounding box: 37×57×50 Å